Protein AF-A0A9D2GWJ6-F1 (afdb_monomer)

Foldseek 3Di:
DDLVCLVQQQDADLDFDPDDDDPVLVVQLQVLLLPFDAVVNPSFKDKDKDALVLQVVQCVPFHFQPSSNNFGIKIFIKGFQPDPPPPVSRRLVSSVRSNVSSSSSCVVVQKHKHWTPRTGDQVVVCVSVVNDPRIGGNTMIGIHHDDDDRDRDDDPDDPVLPDDPPDDPNCPRCPPPCPPVNVVVVVVVVVCQSPDPPVPVCCVVCVVVSVVVND

Nearest PDB structures (foldseek):
  3e10-assembly1_A  TM=8.375E-01  e=9.934E-14  Clostridium acetobutylicum
  3kwk-assembly1_A-2  TM=8.664E-01  e=1.045E-12  Bacteroides thetaiotaomicron VPI-5482
  3ge5-assembly1_B  TM=8.602E-01  e=1.487E-12  Porphyromonas gingivalis W83
  3h4o-assembly1_A  TM=8.524E-01  e=1.673E-12  Clostridioides difficile 630
  3qdl-assembly1_A  TM=8.238E-01  e=5.663E-10  Helicobacter pylori

Structure (mmCIF, N/CA/C/O backbone):
data_AF-A0A9D2GWJ6-F1
#
_entry.id   AF-A0A9D2GWJ6-F1
#
loop_
_atom_site.group_PDB
_atom_site.id
_atom_site.type_symbol
_atom_site.label_atom_id
_atom_site.label_alt_id
_atom_site.label_comp_id
_atom_site.label_asym_id
_atom_site.label_entity_id
_atom_site.label_seq_id
_atom_site.pdbx_PDB_ins_code
_atom_site.Cartn_x
_atom_site.Cartn_y
_atom_site.Cartn_z
_atom_site.occupancy
_atom_site.B_iso_or_equiv
_atom_site.auth_seq_id
_atom_site.auth_comp_id
_atom_site.auth_asym_id
_atom_site.auth_atom_id
_atom_site.pdbx_PDB_model_num
ATOM 1 N N . MET A 1 1 ? -19.674 -4.255 -7.872 1.00 80.19 1 MET A N 1
ATOM 2 C CA . MET A 1 1 ? -19.510 -2.797 -8.068 1.00 80.19 1 MET A CA 1
ATOM 3 C C . MET A 1 1 ? -18.919 -2.577 -9.444 1.00 80.19 1 MET A C 1
ATOM 5 O O . MET A 1 1 ? -18.126 -3.407 -9.866 1.00 80.19 1 MET A O 1
ATOM 9 N N . ASP A 1 2 ? -19.312 -1.511 -10.129 1.00 93.50 2 ASP A N 1
ATOM 10 C CA . ASP A 1 2 ? -18.725 -1.146 -11.417 1.00 93.50 2 ASP A CA 1
ATOM 11 C C . ASP A 1 2 ? -17.236 -0.753 -11.271 1.00 93.50 2 ASP A C 1
ATOM 13 O O . ASP A 1 2 ? -16.860 -0.075 -10.309 1.00 93.50 2 ASP A O 1
ATOM 17 N N . LEU A 1 3 ? -16.380 -1.212 -12.192 1.00 93.62 3 LEU A N 1
ATOM 18 C CA . LEU A 1 3 ? -14.928 -0.995 -12.120 1.00 93.62 3 LEU A CA 1
ATOM 19 C C . LEU A 1 3 ? -14.567 0.481 -12.314 1.00 93.62 3 LEU A C 1
ATOM 21 O O . LEU A 1 3 ? -13.714 1.012 -11.600 1.00 93.62 3 LEU A O 1
ATOM 25 N N . GLU A 1 4 ? -15.217 1.157 -13.257 1.00 94.19 4 GLU A N 1
ATOM 26 C CA . GLU A 1 4 ? -14.960 2.568 -13.526 1.00 94.19 4 GLU A CA 1
ATOM 27 C C . GLU A 1 4 ? -15.331 3.417 -12.305 1.00 94.19 4 GLU A C 1
ATOM 29 O O . GLU A 1 4 ? -14.566 4.293 -11.884 1.00 94.19 4 GLU A O 1
ATOM 34 N N . LEU A 1 5 ? -16.457 3.091 -11.669 1.00 91.81 5 LEU A N 1
ATOM 35 C CA . LEU A 1 5 ? -16.875 3.684 -10.406 1.00 91.81 5 LEU A CA 1
ATOM 36 C C . LEU A 1 5 ? -15.840 3.447 -9.296 1.00 91.81 5 LEU A C 1
ATOM 38 O O . LEU A 1 5 ? -15.522 4.379 -8.554 1.00 91.81 5 LEU A O 1
ATOM 42 N N . ALA A 1 6 ? -15.275 2.236 -9.206 1.00 92.94 6 ALA A N 1
ATOM 43 C CA . ALA A 1 6 ? -14.222 1.901 -8.246 1.00 92.94 6 ALA A CA 1
ATOM 44 C C . ALA A 1 6 ? -13.015 2.831 -8.385 1.00 92.94 6 ALA A C 1
ATOM 46 O O . ALA A 1 6 ? -12.603 3.493 -7.429 1.00 92.94 6 ALA A O 1
ATOM 47 N N . ILE A 1 7 ? -12.498 2.919 -9.609 1.00 95.12 7 ILE A N 1
ATOM 48 C CA . ILE A 1 7 ? -11.325 3.720 -9.958 1.00 95.12 7 ILE A CA 1
ATOM 49 C C . ILE A 1 7 ? -11.595 5.206 -9.696 1.00 95.12 7 ILE A C 1
ATOM 51 O O . ILE A 1 7 ? -10.758 5.911 -9.124 1.00 95.12 7 ILE A O 1
ATOM 55 N N . LYS A 1 8 ? -12.780 5.700 -10.071 1.00 91.50 8 LYS A N 1
ATOM 56 C CA . LYS A 1 8 ? -13.129 7.118 -9.939 1.00 91.50 8 LYS A CA 1
ATOM 57 C C . LYS A 1 8 ? -13.413 7.546 -8.506 1.00 91.50 8 LYS A C 1
ATOM 59 O O . LYS A 1 8 ? -13.082 8.688 -8.169 1.00 91.50 8 LYS A O 1
ATOM 64 N N . ASN A 1 9 ? -13.967 6.681 -7.655 1.00 91.88 9 ASN A N 1
ATOM 65 C CA . ASN A 1 9 ? -14.475 7.078 -6.335 1.00 91.88 9 ASN A CA 1
ATOM 66 C C . ASN A 1 9 ? -13.640 6.623 -5.144 1.00 91.88 9 ASN A C 1
ATOM 68 O O . ASN A 1 9 ? -13.762 7.220 -4.073 1.00 91.88 9 ASN A O 1
ATOM 72 N N . ARG A 1 10 ? -12.732 5.660 -5.309 1.00 93.12 10 ARG A N 1
ATOM 73 C CA . ARG A 1 10 ? -11.801 5.283 -4.244 1.00 93.12 10 ARG A CA 1
ATOM 74 C C . ARG A 1 10 ? -11.017 6.500 -3.738 1.00 93.12 10 ARG A C 1
ATOM 76 O O . ARG A 1 10 ? -10.409 7.244 -4.513 1.00 93.12 10 ARG A O 1
ATOM 83 N N . ARG A 1 11 ? -10.987 6.721 -2.423 1.00 93.31 11 ARG A N 1
ATOM 84 C CA . ARG A 1 11 ? -10.208 7.798 -1.785 1.00 93.31 11 ARG A CA 1
ATOM 85 C C . ARG A 1 11 ? -9.421 7.267 -0.599 1.00 93.31 11 ARG A C 1
ATOM 87 O O . ARG A 1 11 ? -9.770 6.249 -0.021 1.00 93.31 11 ARG A O 1
ATOM 94 N N . ALA A 1 12 ? -8.364 7.994 -0.242 1.00 94.12 12 ALA A N 1
ATOM 95 C CA . ALA A 1 12 ? -7.609 7.716 0.969 1.00 94.12 12 ALA A CA 1
ATOM 96 C C . ALA A 1 12 ? -8.477 7.987 2.207 1.00 94.12 12 ALA A C 1
ATOM 98 O O . ALA A 1 12 ? -8.851 9.137 2.459 1.00 94.12 12 ALA A O 1
ATOM 99 N N . ILE A 1 13 ? -8.757 6.942 2.977 1.00 94.88 13 ILE A N 1
ATOM 100 C CA . ILE A 1 13 ? -9.429 7.013 4.274 1.00 94.88 13 ILE A CA 1
ATOM 101 C C . ILE A 1 13 ? -8.360 6.989 5.369 1.00 94.88 13 ILE A C 1
ATOM 103 O O . ILE A 1 13 ? -7.411 6.220 5.308 1.00 94.88 13 ILE A O 1
ATOM 107 N N . ARG A 1 14 ? -8.454 7.891 6.350 1.00 93.25 14 ARG A N 1
ATOM 108 C CA . ARG A 1 14 ? -7.457 8.024 7.439 1.00 93.25 14 ARG A CA 1
ATOM 109 C C . ARG A 1 14 ? -8.080 8.017 8.831 1.00 93.25 14 ARG A C 1
ATOM 111 O O . ARG A 1 14 ? -7.395 8.260 9.820 1.00 93.25 14 ARG A O 1
ATOM 118 N N . LYS A 1 15 ? -9.391 7.801 8.884 1.00 91.88 15 LYS A N 1
ATOM 119 C CA . LYS A 1 15 ? -10.194 7.679 10.093 1.00 91.88 15 LYS A CA 1
ATOM 120 C C . LYS A 1 15 ? -11.103 6.483 9.890 1.00 91.88 15 LYS A C 1
ATOM 122 O O . LYS A 1 15 ? -11.829 6.439 8.900 1.00 91.88 15 LYS A O 1
ATOM 127 N N . TYR A 1 16 ? -11.023 5.551 10.819 1.00 93.69 16 TYR A N 1
ATOM 128 C CA . TYR A 1 16 ? -11.774 4.309 10.810 1.00 93.69 16 TYR A CA 1
ATOM 129 C C . TYR A 1 16 ? -12.573 4.227 12.106 1.00 93.69 16 TYR A C 1
ATOM 131 O O . TYR A 1 16 ? -12.223 4.885 13.089 1.00 93.69 16 TYR A O 1
ATOM 139 N N . ASN A 1 17 ? -13.650 3.458 12.096 1.00 91.88 17 ASN A N 1
ATOM 140 C CA . ASN A 1 17 ? -14.321 3.030 13.320 1.00 91.88 17 ASN A CA 1
ATOM 141 C C . ASN A 1 17 ? -13.551 1.848 13.948 1.00 91.88 17 ASN A C 1
ATOM 143 O O . ASN A 1 17 ? -12.617 1.304 13.355 1.00 91.88 17 ASN A O 1
ATOM 147 N N . ASP A 1 18 ? -13.912 1.474 15.177 1.00 91.88 18 ASP A N 1
ATOM 148 C CA . ASP A 1 18 ? -13.182 0.452 15.945 1.00 91.88 18 ASP A CA 1
ATOM 149 C C . ASP A 1 18 ? -13.437 -0.987 15.468 1.00 91.88 18 ASP A C 1
ATOM 151 O O . ASP A 1 18 ? -12.792 -1.925 15.936 1.00 91.88 18 ASP A O 1
ATOM 155 N N . VAL A 1 19 ? -14.343 -1.167 14.504 1.00 93.62 19 VAL A N 1
ATOM 156 C CA . VAL A 1 19 ? -14.645 -2.468 13.903 1.00 93.62 19 VAL A CA 1
ATOM 157 C C . VAL A 1 19 ? -13.473 -2.925 13.038 1.00 93.62 19 VAL A C 1
ATOM 159 O O . VAL A 1 19 ? -13.112 -2.281 12.048 1.00 93.62 19 VAL A O 1
ATOM 162 N N . LEU A 1 20 ? -12.902 -4.069 13.409 1.00 96.25 20 LEU A N 1
ATOM 163 C CA . LEU A 1 20 ? -11.814 -4.696 12.673 1.00 96.25 20 LEU A CA 1
ATOM 164 C C . LEU A 1 20 ? -12.306 -5.289 11.348 1.00 96.25 20 LEU A C 1
ATOM 166 O O . LEU A 1 20 ? -13.420 -5.801 11.237 1.00 96.25 20 LEU A O 1
ATOM 170 N N . VAL A 1 21 ? -11.438 -5.236 10.346 1.00 97.69 21 VAL A N 1
ATOM 171 C CA . VAL A 1 21 ? -11.578 -5.986 9.100 1.00 97.69 21 VAL A CA 1
ATOM 172 C C . VAL A 1 21 ? -11.271 -7.450 9.400 1.00 97.69 21 VAL A C 1
ATOM 174 O O . VAL A 1 21 ? -10.260 -7.756 10.041 1.00 97.69 21 VAL A O 1
ATOM 177 N N . SER A 1 22 ? -12.145 -8.352 8.961 1.00 98.12 22 SER A N 1
ATOM 178 C CA . SER A 1 22 ? -11.960 -9.785 9.191 1.00 98.12 22 SER A CA 1
ATOM 179 C C . SER A 1 22 ? -10.781 -10.337 8.387 1.00 98.12 22 SER A C 1
ATOM 181 O O . SER A 1 22 ? -10.415 -9.807 7.337 1.00 98.12 22 SER A O 1
ATOM 183 N N . GLU A 1 23 ? -10.206 -11.448 8.845 1.00 98.12 23 GLU A N 1
ATOM 184 C CA . GLU A 1 23 ? -9.111 -12.123 8.141 1.00 98.12 23 GLU A CA 1
ATOM 185 C C . GLU A 1 23 ? -9.501 -12.528 6.711 1.00 98.12 23 GLU A C 1
ATOM 187 O O . GLU A 1 23 ? -8.736 -12.329 5.773 1.00 98.12 23 GLU A O 1
ATOM 192 N N . GLN A 1 24 ? -10.730 -13.012 6.515 1.00 98.56 24 GLN A N 1
ATOM 193 C CA . GLN A 1 24 ? -11.244 -13.370 5.191 1.00 98.56 24 GLN A CA 1
ATOM 194 C C . GLN A 1 24 ? -11.275 -12.167 4.242 1.00 98.56 24 GLN A C 1
ATOM 196 O O . GLN A 1 24 ? -10.959 -12.293 3.060 1.00 98.56 24 GLN A O 1
ATOM 201 N N . GLU A 1 25 ? -11.652 -10.991 4.745 1.00 98.62 25 GLU A N 1
ATOM 202 C CA . GLU A 1 25 ? -11.645 -9.763 3.953 1.00 98.62 25 GLU A CA 1
ATOM 203 C C . GLU A 1 25 ? -10.219 -9.292 3.642 1.00 98.62 25 GLU A C 1
ATOM 205 O O . GLU A 1 25 ? -9.949 -8.877 2.517 1.00 98.62 25 GLU A O 1
ATOM 210 N N . ILE A 1 26 ? -9.295 -9.404 4.602 1.00 98.75 26 ILE A N 1
ATOM 211 C CA . ILE A 1 26 ? -7.866 -9.116 4.404 1.00 98.75 26 ILE A CA 1
ATOM 212 C C . ILE A 1 26 ? -7.276 -10.028 3.327 1.00 98.75 26 ILE A C 1
ATOM 214 O O . ILE A 1 26 ? -6.618 -9.536 2.410 1.00 98.75 26 ILE A O 1
ATOM 218 N N . ASN A 1 27 ? -7.557 -11.329 3.390 1.00 98.75 27 ASN A N 1
ATOM 219 C CA . ASN A 1 27 ? -7.069 -12.305 2.420 1.00 98.75 27 ASN A CA 1
ATOM 220 C C . ASN A 1 27 ? -7.600 -12.006 1.015 1.00 98.75 27 ASN A C 1
ATOM 222 O O . ASN A 1 27 ? -6.816 -11.987 0.073 1.00 98.75 27 ASN A O 1
ATOM 226 N N . LYS A 1 28 ? -8.886 -11.650 0.876 1.00 98.75 28 LYS A N 1
ATOM 227 C CA . LYS A 1 28 ? -9.459 -11.204 -0.410 1.00 98.75 28 LYS A CA 1
ATOM 228 C C . LYS A 1 28 ? -8.774 -9.954 -0.964 1.00 98.75 28 LYS A C 1
ATOM 230 O O . LYS A 1 28 ? -8.550 -9.852 -2.168 1.00 98.75 28 LYS A O 1
ATOM 235 N N . ILE A 1 29 ? -8.443 -8.992 -0.102 1.00 98.81 29 ILE A N 1
ATOM 236 C CA . ILE A 1 29 ? -7.717 -7.778 -0.500 1.00 98.81 29 ILE A CA 1
ATOM 237 C C . ILE A 1 29 ? -6.314 -8.134 -1.002 1.00 98.81 29 ILE A C 1
ATOM 239 O O . ILE A 1 29 ? -5.906 -7.640 -2.051 1.00 98.81 29 ILE A O 1
ATOM 243 N N . ILE A 1 30 ? -5.590 -8.985 -0.269 1.00 98.88 30 ILE A N 1
ATOM 244 C CA . ILE A 1 30 ? -4.241 -9.435 -0.633 1.00 98.88 30 ILE A CA 1
ATOM 245 C C . ILE A 1 30 ? -4.266 -10.212 -1.953 1.00 98.88 30 ILE A C 1
ATOM 247 O O . ILE A 1 30 ? -3.493 -9.891 -2.851 1.00 98.88 30 ILE A O 1
ATOM 251 N N . GLU A 1 31 ? -5.183 -11.168 -2.100 1.00 98.81 31 GLU A N 1
ATOM 252 C CA . GLU A 1 31 ? -5.359 -11.975 -3.312 1.00 98.81 31 GLU A CA 1
ATOM 253 C C . GLU A 1 31 ? -5.625 -11.097 -4.542 1.00 98.81 31 GLU A C 1
ATOM 255 O O . GLU A 1 31 ? -5.000 -11.271 -5.585 1.00 98.81 31 GLU A O 1
ATOM 260 N N . ALA A 1 32 ? -6.482 -10.078 -4.428 1.00 98.69 32 ALA A N 1
ATOM 261 C CA . ALA A 1 32 ? -6.675 -9.120 -5.516 1.00 98.69 32 ALA A CA 1
ATOM 262 C C . ALA A 1 32 ? -5.372 -8.390 -5.889 1.00 98.69 32 ALA A C 1
ATOM 264 O O . ALA A 1 32 ? -5.108 -8.143 -7.068 1.00 98.69 32 ALA A O 1
ATOM 265 N N . GLY A 1 33 ? -4.539 -8.075 -4.893 1.00 98.69 33 GLY A N 1
ATOM 266 C CA . GLY A 1 33 ? -3.202 -7.525 -5.095 1.00 98.69 33 GLY A CA 1
ATOM 267 C C . GLY A 1 33 ? -2.306 -8.422 -5.949 1.00 98.69 33 GLY A C 1
ATOM 268 O O . GLY A 1 33 ? -1.649 -7.924 -6.862 1.00 98.69 33 GLY A O 1
ATOM 269 N N . THR A 1 34 ? -2.329 -9.738 -5.720 1.00 98.50 34 THR A N 1
ATOM 270 C CA . THR A 1 34 ? -1.480 -10.700 -6.448 1.00 98.50 34 THR A CA 1
ATOM 271 C C . THR A 1 34 ? -1.864 -10.881 -7.917 1.00 98.50 34 THR A C 1
ATOM 273 O O . THR A 1 34 ? -1.072 -11.395 -8.696 1.00 98.50 34 THR A O 1
ATOM 276 N N . TRP A 1 35 ? -3.045 -10.413 -8.329 1.00 98.44 35 TRP A N 1
ATOM 277 C CA . TRP A 1 35 ? -3.446 -10.362 -9.742 1.00 98.44 35 TRP A CA 1
ATOM 278 C C . TRP A 1 35 ? -2.838 -9.181 -10.518 1.00 98.44 35 TRP A C 1
ATOM 280 O O . TRP A 1 35 ? -3.135 -8.996 -11.699 1.00 98.44 35 TRP A O 1
ATOM 290 N N . ALA A 1 36 ? -2.014 -8.345 -9.880 1.00 98.19 36 ALA A N 1
ATOM 291 C CA . ALA A 1 36 ? -1.291 -7.282 -10.570 1.00 98.19 36 ALA A CA 1
ATOM 292 C C . ALA A 1 36 ? -0.186 -7.841 -11.489 1.00 98.19 36 ALA A C 1
ATOM 294 O O . ALA A 1 36 ? 0.420 -8.868 -11.178 1.00 98.19 36 ALA A O 1
ATOM 295 N N . PRO A 1 37 ? 0.139 -7.150 -12.600 1.00 96.88 37 PRO A N 1
ATOM 296 C CA . PRO A 1 37 ? 1.284 -7.522 -13.418 1.00 96.88 37 PRO A CA 1
ATOM 297 C C . PRO A 1 37 ? 2.582 -7.415 -12.610 1.00 96.88 37 PRO A C 1
ATOM 299 O O . PRO A 1 37 ? 2.772 -6.496 -11.810 1.00 96.88 37 PRO A O 1
ATOM 302 N N . SER A 1 38 ? 3.494 -8.345 -12.870 1.00 94.50 38 SER A N 1
ATOM 303 C CA . SER A 1 38 ? 4.810 -8.411 -12.245 1.00 94.50 38 SER A CA 1
ATOM 304 C C . SER A 1 38 ? 5.885 -8.470 -13.322 1.00 94.50 38 SER A C 1
ATOM 306 O O . SER A 1 38 ? 5.758 -9.222 -14.293 1.00 94.50 38 SER A O 1
ATOM 308 N N . ALA A 1 39 ? 6.942 -7.676 -13.161 1.00 92.19 39 ALA A N 1
ATOM 309 C CA . ALA A 1 39 ? 8.079 -7.703 -14.073 1.00 92.19 39 ALA A CA 1
ATOM 310 C C . ALA A 1 39 ? 8.674 -9.113 -14.159 1.00 92.19 39 ALA A C 1
ATOM 312 O O . ALA A 1 39 ? 8.853 -9.781 -13.140 1.00 92.19 39 ALA A O 1
ATOM 313 N N . CYS A 1 40 ? 8.904 -9.579 -15.389 1.00 90.62 40 CYS A N 1
ATOM 314 C CA . CYS A 1 40 ? 9.361 -10.941 -15.689 1.00 90.62 40 CYS A CA 1
ATOM 315 C C . CYS A 1 40 ? 8.522 -12.051 -15.019 1.00 90.62 40 CYS A C 1
ATOM 317 O O . CYS A 1 40 ? 9.001 -13.169 -14.857 1.00 90.62 40 CYS A O 1
ATOM 319 N N . ASN A 1 41 ? 7.276 -11.750 -14.627 1.00 93.62 41 ASN A N 1
ATOM 320 C CA . ASN A 1 41 ? 6.399 -12.630 -13.857 1.00 93.62 41 ASN A CA 1
ATOM 321 C C . ASN A 1 41 ? 7.014 -13.158 -12.538 1.00 93.62 41 ASN A C 1
ATOM 323 O O . ASN A 1 41 ? 6.686 -14.262 -12.103 1.00 93.62 41 ASN A O 1
ATOM 327 N N . ILE A 1 42 ? 7.896 -12.376 -11.900 1.00 93.50 42 ILE A N 1
ATOM 328 C CA . ILE A 1 42 ? 8.620 -12.766 -10.674 1.00 93.50 42 ILE A CA 1
ATOM 329 C C . ILE A 1 42 ? 7.670 -13.016 -9.497 1.00 93.50 42 ILE A C 1
ATOM 331 O O . ILE A 1 42 ? 7.913 -13.909 -8.693 1.00 93.50 42 ILE A O 1
ATOM 335 N N . GLN A 1 43 ? 6.596 -12.226 -9.386 1.00 95.69 43 GLN A N 1
ATOM 336 C CA . GLN A 1 43 ? 5.577 -12.346 -8.332 1.00 95.69 43 GLN A CA 1
ATOM 337 C C . GLN A 1 43 ? 6.169 -12.295 -6.909 1.00 95.69 43 GLN A C 1
ATOM 339 O O . GLN A 1 43 ? 5.688 -12.940 -5.982 1.00 95.69 43 GLN A O 1
ATOM 344 N N . GLY A 1 44 ? 7.227 -11.498 -6.728 1.00 96.00 44 GLY A N 1
ATOM 345 C CA . GLY A 1 44 ? 8.032 -11.431 -5.503 1.00 96.00 44 GLY A CA 1
ATOM 346 C C . GLY A 1 44 ? 7.391 -10.650 -4.356 1.00 96.00 44 GLY A C 1
ATOM 347 O O . GLY A 1 44 ? 8.105 -10.051 -3.559 1.00 96.00 44 GLY A O 1
ATOM 348 N N . TRP A 1 45 ? 6.064 -10.570 -4.283 1.00 97.62 45 TRP A N 1
ATOM 349 C CA . TRP A 1 45 ? 5.362 -9.879 -3.203 1.00 97.62 45 TRP A CA 1
ATOM 350 C C . TRP A 1 45 ? 5.316 -10.723 -1.930 1.00 97.62 45 TRP A C 1
ATOM 352 O O . TRP A 1 45 ? 5.147 -11.939 -1.951 1.00 97.62 45 TRP A O 1
ATOM 362 N N . HIS A 1 46 ? 5.382 -10.045 -0.793 1.00 98.44 46 HIS A N 1
ATOM 363 C CA . HIS A 1 46 ? 5.048 -10.617 0.499 1.00 98.44 46 HIS A CA 1
ATOM 364 C C . HIS A 1 46 ? 4.307 -9.573 1.339 1.00 98.44 46 HIS A C 1
ATOM 366 O O . HIS A 1 46 ? 4.454 -8.361 1.146 1.00 98.44 46 HIS A O 1
ATOM 372 N N . PHE A 1 47 ? 3.475 -10.044 2.262 1.00 98.75 47 PHE A N 1
ATOM 373 C CA . PHE A 1 47 ? 2.534 -9.204 2.992 1.00 98.75 47 PHE A CA 1
ATOM 374 C C . PHE A 1 47 ? 2.678 -9.457 4.483 1.00 98.75 47 PHE A C 1
ATOM 376 O O . PHE A 1 47 ? 2.601 -10.595 4.933 1.00 98.75 47 PHE A O 1
ATOM 383 N N . ILE A 1 48 ? 2.860 -8.388 5.253 1.00 98.50 48 ILE A N 1
ATOM 384 C CA . ILE A 1 48 ? 2.882 -8.461 6.714 1.00 98.50 48 ILE A CA 1
ATOM 385 C C . ILE A 1 48 ? 1.635 -7.750 7.220 1.00 98.50 48 ILE A C 1
ATOM 387 O O . ILE A 1 48 ? 1.519 -6.529 7.097 1.00 98.50 48 ILE A O 1
ATOM 391 N N . VAL A 1 49 ? 0.689 -8.516 7.759 1.00 98.38 49 VAL A N 1
ATOM 392 C CA . VAL A 1 49 ? -0.503 -7.971 8.415 1.00 98.38 49 VAL A CA 1
ATOM 393 C C . VAL A 1 49 ? -0.099 -7.501 9.809 1.00 98.38 49 VAL A C 1
ATOM 395 O O . VAL A 1 49 ? 0.456 -8.265 10.592 1.00 98.38 49 VAL A O 1
ATOM 398 N N . LEU A 1 50 ? -0.343 -6.227 10.092 1.00 97.25 50 LEU A N 1
ATOM 399 C CA . LEU A 1 50 ? 0.078 -5.538 11.307 1.00 97.25 50 LEU A CA 1
ATOM 400 C C . LEU A 1 50 ? -1.147 -5.114 12.108 1.00 97.25 50 LEU A C 1
ATOM 402 O O . LEU A 1 50 ? -2.112 -4.578 11.549 1.00 97.25 50 LEU A O 1
ATOM 406 N N . ASN A 1 51 ? -1.082 -5.307 13.421 1.00 95.69 51 ASN A N 1
ATOM 407 C CA . ASN A 1 51 ? -2.098 -4.837 14.355 1.00 95.69 51 ASN A CA 1
ATOM 408 C C . ASN A 1 51 ? -1.733 -3.454 14.933 1.00 95.69 51 ASN A C 1
ATOM 410 O O . ASN A 1 51 ? -0.717 -2.840 14.591 1.00 95.69 51 ASN A O 1
ATOM 414 N N . LYS A 1 52 ? -2.576 -2.950 15.836 1.00 93.94 52 LYS A N 1
ATOM 415 C CA . LYS A 1 52 ? -2.390 -1.653 16.495 1.00 93.94 52 LYS A CA 1
ATOM 416 C C . LYS A 1 52 ? -1.054 -1.532 17.231 1.00 93.94 52 LYS A C 1
ATOM 418 O O . LYS A 1 52 ? -0.399 -0.495 17.126 1.00 93.94 52 LYS A O 1
ATOM 423 N N . ASP A 1 53 ? -0.645 -2.562 17.961 1.00 92.44 53 ASP A N 1
ATOM 424 C CA . ASP A 1 53 ? 0.579 -2.530 18.764 1.00 92.44 53 ASP A CA 1
ATOM 425 C C . ASP A 1 53 ? 1.824 -2.497 17.874 1.00 92.44 53 ASP A C 1
ATOM 427 O O . ASP A 1 53 ? 2.752 -1.717 18.125 1.00 92.44 53 ASP A O 1
ATOM 431 N N . ASP A 1 54 ? 1.812 -3.248 16.772 1.00 92.56 54 ASP A N 1
ATOM 432 C CA . ASP A 1 54 ? 2.864 -3.201 15.756 1.00 92.56 54 ASP A CA 1
ATOM 433 C C . ASP A 1 54 ? 2.997 -1.794 15.156 1.00 92.56 54 ASP A C 1
ATOM 435 O O . ASP A 1 54 ? 4.095 -1.236 15.057 1.00 92.56 54 ASP A O 1
ATOM 439 N N . LEU A 1 55 ? 1.865 -1.176 14.805 1.00 89.94 55 LEU A N 1
ATOM 440 C CA . LEU A 1 55 ? 1.813 0.173 14.237 1.00 89.94 55 LEU A CA 1
ATOM 441 C C . LEU A 1 55 ? 2.313 1.232 15.222 1.00 89.94 55 LEU A C 1
ATOM 443 O O . LEU A 1 55 ? 3.109 2.103 14.858 1.00 89.94 55 LEU A O 1
ATOM 447 N N . VAL A 1 56 ? 1.906 1.145 16.488 1.00 86.31 56 VAL A N 1
ATOM 448 C CA . VAL A 1 56 ? 2.402 2.025 17.553 1.00 86.31 56 VAL A CA 1
ATOM 449 C C . VAL A 1 56 ? 3.916 1.877 17.711 1.00 86.31 56 VAL A C 1
ATOM 451 O O . VAL A 1 56 ? 4.618 2.884 17.857 1.00 86.31 56 VAL A O 1
ATOM 454 N N . ASN A 1 57 ? 4.442 0.654 17.632 1.00 84.94 57 ASN A N 1
ATOM 455 C CA . ASN A 1 57 ? 5.878 0.398 17.687 1.00 84.94 57 ASN A CA 1
ATOM 456 C C . ASN A 1 57 ? 6.628 1.021 16.499 1.00 84.94 57 ASN A C 1
ATOM 458 O O . ASN A 1 57 ? 7.660 1.666 16.716 1.00 84.94 57 ASN A O 1
ATOM 462 N N . ILE A 1 58 ? 6.097 0.902 15.275 1.00 82.75 58 ILE A N 1
ATOM 463 C CA . ILE A 1 58 ? 6.629 1.546 14.057 1.00 82.75 58 ILE A CA 1
ATOM 464 C C . ILE A 1 58 ? 6.754 3.062 14.250 1.00 82.75 58 ILE A C 1
ATOM 466 O O . ILE A 1 58 ? 7.820 3.639 14.017 1.00 82.75 58 ILE A O 1
ATOM 470 N N . ILE A 1 59 ? 5.696 3.706 14.745 1.00 79.56 59 ILE A N 1
ATOM 471 C CA . ILE A 1 59 ? 5.670 5.159 14.961 1.00 79.56 59 ILE A CA 1
ATOM 472 C C . ILE A 1 59 ? 6.686 5.575 16.027 1.00 79.56 59 ILE A C 1
ATOM 474 O O . ILE A 1 59 ? 7.439 6.529 15.816 1.00 79.56 59 ILE A O 1
ATOM 478 N N . LYS A 1 60 ? 6.715 4.868 17.166 1.00 76.62 60 LYS A N 1
ATOM 479 C CA . LYS A 1 60 ? 7.590 5.187 18.304 1.00 76.62 60 LYS A CA 1
ATOM 480 C C . LYS A 1 60 ? 9.073 5.091 17.947 1.00 76.62 60 LYS A C 1
ATOM 482 O O . LYS A 1 60 ? 9.845 5.935 18.391 1.00 76.62 60 LYS A O 1
ATOM 487 N N . LYS A 1 61 ? 9.476 4.075 17.175 1.00 70.69 61 LYS A N 1
ATOM 488 C CA . LYS A 1 61 ? 10.898 3.770 16.936 1.00 70.69 61 LYS A CA 1
ATOM 489 C C . LYS A 1 61 ? 11.508 4.462 15.716 1.00 70.69 61 LYS A C 1
ATOM 491 O O . LYS A 1 61 ? 12.716 4.657 15.716 1.00 70.69 61 LYS A O 1
ATOM 496 N N . GLY A 1 62 ? 10.720 4.844 14.706 1.00 63.59 62 GLY A N 1
ATOM 497 C CA . GLY A 1 62 ? 11.281 5.320 13.430 1.00 63.59 62 GLY A CA 1
ATOM 498 C C . GLY A 1 62 ? 10.604 6.541 12.800 1.00 63.59 62 GLY A C 1
ATOM 499 O O . GLY A 1 62 ? 11.052 7.038 11.766 1.00 63.59 62 GLY A O 1
ATOM 500 N N . GLY A 1 63 ? 9.561 7.085 13.434 1.00 68.38 63 GLY A N 1
ATOM 501 C CA . GLY A 1 63 ? 8.741 8.149 12.855 1.00 68.38 63 GLY A CA 1
ATOM 502 C C . GLY A 1 63 ? 7.811 7.638 11.751 1.00 68.38 63 GLY A C 1
ATOM 503 O O . GLY A 1 63 ? 8.054 6.623 11.115 1.00 68.38 63 GLY A O 1
ATOM 504 N N . GLY A 1 64 ? 6.705 8.334 11.529 1.00 70.69 64 GLY A N 1
ATOM 505 C CA . GLY A 1 64 ? 5.702 7.954 10.539 1.00 70.69 64 GLY A CA 1
ATOM 506 C C . GLY A 1 64 ? 4.548 8.944 10.545 1.00 70.69 64 GLY A C 1
ATOM 507 O O . GLY A 1 64 ? 4.511 9.837 11.394 1.00 70.69 64 GLY A O 1
ATOM 508 N N . ALA A 1 65 ? 3.620 8.808 9.599 1.00 78.56 65 ALA A N 1
ATOM 509 C CA . ALA A 1 65 ? 2.453 9.682 9.546 1.00 78.56 65 ALA A CA 1
ATOM 510 C C . ALA A 1 65 ? 1.686 9.650 10.880 1.00 78.56 65 ALA A C 1
ATOM 512 O O . ALA A 1 65 ? 1.381 8.583 11.415 1.00 78.56 65 ALA A O 1
ATOM 513 N N . THR A 1 66 ? 1.371 10.826 11.424 1.00 79.00 66 THR A N 1
ATOM 514 C CA . THR A 1 66 ? 0.854 10.962 12.796 1.00 79.00 66 THR A CA 1
ATOM 515 C C . THR A 1 66 ? -0.483 10.250 13.008 1.00 79.00 66 THR A C 1
ATOM 517 O O . THR A 1 66 ? -0.741 9.732 14.096 1.00 79.00 66 THR A O 1
ATOM 520 N N . PHE A 1 67 ? -1.303 10.162 11.957 1.00 86.44 67 PHE A N 1
ATOM 521 C CA . PHE A 1 67 ? -2.608 9.503 11.995 1.00 86.44 67 PHE A CA 1
ATOM 522 C C . PHE A 1 67 ? -2.524 7.982 12.193 1.00 86.44 67 PHE A C 1
ATOM 524 O O . PHE A 1 67 ? -3.506 7.394 12.640 1.00 86.44 67 PHE A O 1
ATOM 531 N N . LEU A 1 68 ? -1.361 7.356 11.941 1.00 87.75 68 LEU A N 1
ATOM 532 C CA . LEU A 1 68 ? -1.156 5.917 12.150 1.00 87.75 68 LEU A CA 1
ATOM 533 C C . LEU A 1 68 ? -1.423 5.480 13.603 1.00 87.75 68 LEU A C 1
ATOM 535 O O . LEU A 1 68 ? -1.746 4.323 13.841 1.00 87.75 68 LEU A O 1
ATOM 539 N N . LYS A 1 69 ? -1.347 6.405 14.573 1.00 86.12 69 LYS A N 1
ATOM 540 C CA . LYS A 1 69 ? -1.617 6.141 16.000 1.00 86.12 69 LYS A CA 1
ATOM 541 C C . LYS A 1 69 ? -3.044 5.656 16.271 1.00 86.12 69 LYS A C 1
ATOM 543 O O . LYS A 1 69 ? -3.277 4.992 17.275 1.00 86.12 69 LYS A O 1
ATOM 548 N N . ASN A 1 70 ? -3.978 6.011 15.393 1.00 88.69 70 ASN A N 1
ATOM 549 C CA . ASN A 1 70 ? -5.400 5.706 15.539 1.00 88.69 70 ASN A CA 1
ATOM 550 C C . ASN A 1 70 ? -5.843 4.576 14.598 1.00 88.69 70 ASN A C 1
ATOM 552 O O . ASN A 1 70 ? -7.032 4.423 14.341 1.00 88.69 70 ASN A O 1
ATOM 556 N N . ILE A 1 71 ? -4.893 3.831 14.031 1.00 94.00 71 ILE A N 1
ATOM 557 C CA . ILE A 1 71 ? -5.155 2.751 13.082 1.00 94.00 71 ILE A CA 1
ATOM 558 C C . ILE A 1 71 ? -5.057 1.419 13.811 1.00 94.00 71 ILE A C 1
ATOM 560 O O . ILE A 1 71 ? -4.092 1.181 14.534 1.00 94.00 71 ILE A O 1
ATOM 564 N N . ASN A 1 72 ? -6.051 0.555 13.609 1.00 95.19 72 ASN A N 1
ATOM 565 C CA . ASN A 1 72 ? -6.115 -0.738 14.284 1.00 95.19 72 ASN A CA 1
ATOM 566 C C . ASN A 1 72 ? -5.493 -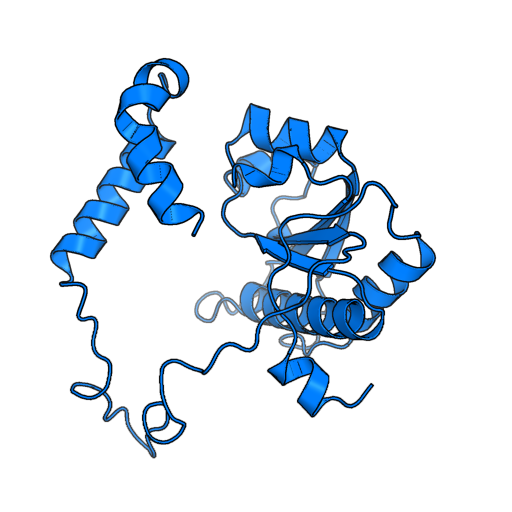1.873 13.451 1.00 95.19 72 ASN A C 1
ATOM 568 O O . ASN A 1 72 ? -4.973 -2.824 14.030 1.00 95.19 72 ASN A O 1
ATOM 572 N N . GLN A 1 73 ? -5.516 -1.771 12.116 1.00 97.44 73 GLN A N 1
ATOM 573 C CA . GLN A 1 73 ? -4.967 -2.776 11.202 1.00 97.44 73 GLN A CA 1
ATOM 574 C C . GLN A 1 73 ? -4.313 -2.134 9.973 1.00 97.44 73 GLN A C 1
ATOM 576 O O . GLN A 1 73 ? -4.763 -1.109 9.448 1.00 97.44 73 GLN A O 1
ATOM 581 N N . ALA A 1 74 ? -3.247 -2.757 9.486 1.00 97.94 74 ALA A N 1
ATOM 582 C CA . ALA A 1 74 ? -2.613 -2.392 8.228 1.00 97.94 74 ALA A CA 1
ATOM 583 C C . ALA A 1 74 ? -1.919 -3.598 7.590 1.00 97.94 74 ALA A C 1
ATOM 585 O O . ALA A 1 74 ? -1.673 -4.606 8.241 1.00 97.94 74 ALA A O 1
ATOM 586 N N . ILE A 1 75 ? -1.560 -3.468 6.319 1.00 98.69 75 ILE A N 1
ATOM 587 C CA . ILE A 1 75 ? -0.796 -4.458 5.566 1.00 98.69 75 ILE A CA 1
ATOM 588 C C . ILE A 1 75 ? 0.460 -3.761 5.053 1.00 98.69 75 ILE A C 1
ATOM 590 O O . ILE A 1 75 ? 0.370 -2.797 4.291 1.00 98.69 75 ILE A O 1
ATOM 594 N N . LEU A 1 76 ? 1.638 -4.206 5.480 1.00 98.38 76 LEU A N 1
ATOM 595 C CA . LEU A 1 76 ? 2.892 -3.778 4.874 1.00 98.38 76 LEU A CA 1
ATOM 596 C C . LEU A 1 76 ? 3.161 -4.655 3.653 1.00 98.38 76 LEU A C 1
ATOM 598 O O . LEU A 1 76 ? 3.360 -5.861 3.789 1.00 98.38 76 LEU A O 1
ATOM 602 N N . VAL A 1 77 ? 3.190 -4.033 2.477 1.00 98.62 77 VAL A N 1
ATOM 603 C CA . VAL A 1 77 ? 3.575 -4.700 1.234 1.00 98.62 77 VAL A CA 1
ATOM 604 C C . VAL A 1 77 ? 5.084 -4.585 1.082 1.00 98.62 77 VAL A C 1
ATOM 606 O O . VAL A 1 77 ? 5.641 -3.479 1.061 1.00 98.62 77 VAL A O 1
ATOM 609 N N . ILE A 1 78 ? 5.744 -5.732 0.991 1.00 98.25 78 ILE A N 1
ATOM 610 C CA . ILE A 1 78 ? 7.170 -5.842 0.699 1.00 98.25 78 ILE A CA 1
ATOM 611 C C . ILE A 1 78 ? 7.343 -6.602 -0.614 1.00 98.25 78 ILE A C 1
ATOM 613 O O . ILE A 1 78 ? 6.487 -7.399 -0.990 1.00 98.25 78 ILE A O 1
ATOM 617 N N . TYR A 1 79 ? 8.432 -6.337 -1.325 1.00 97.38 79 TYR A N 1
ATOM 618 C CA . TYR A 1 79 ? 8.683 -6.979 -2.609 1.00 97.38 79 TYR A CA 1
ATOM 619 C C . TYR A 1 79 ? 10.158 -7.354 -2.752 1.00 97.38 79 TYR A C 1
ATOM 621 O O . TYR A 1 79 ? 11.029 -6.612 -2.286 1.00 97.38 79 TYR A O 1
ATOM 629 N N . ASP A 1 80 ? 10.429 -8.498 -3.371 1.00 95.31 80 ASP A N 1
ATOM 630 C CA . ASP A 1 80 ? 11.772 -8.971 -3.671 1.00 95.31 80 ASP A CA 1
ATOM 631 C C . ASP A 1 80 ? 12.486 -8.027 -4.650 1.00 95.31 80 ASP A C 1
ATOM 633 O O . ASP A 1 80 ? 12.087 -7.838 -5.798 1.00 95.31 80 ASP A O 1
ATOM 637 N N . ARG A 1 81 ? 13.559 -7.401 -4.175 1.00 90.25 81 ARG A N 1
ATOM 638 C CA . ARG A 1 81 ? 14.362 -6.458 -4.957 1.00 90.25 81 ARG A CA 1
ATOM 639 C C . ARG A 1 81 ? 15.546 -7.124 -5.657 1.00 90.25 81 ARG A C 1
ATOM 641 O O . ARG A 1 81 ? 16.436 -6.396 -6.105 1.00 90.25 81 ARG A O 1
ATOM 648 N N . THR A 1 82 ? 15.607 -8.457 -5.733 1.00 87.12 82 THR A N 1
ATOM 649 C CA . THR A 1 82 ? 16.547 -9.164 -6.614 1.00 87.12 82 THR A CA 1
ATOM 650 C C . THR A 1 82 ? 16.066 -9.062 -8.060 1.00 87.12 82 THR A C 1
ATOM 652 O O . THR A 1 82 ? 15.538 -10.008 -8.634 1.00 87.12 82 THR A O 1
ATOM 655 N N . SER A 1 83 ? 16.223 -7.877 -8.639 1.00 80.81 83 SER A N 1
ATOM 656 C CA . SER A 1 83 ? 16.066 -7.656 -10.073 1.00 80.81 83 SER A CA 1
ATOM 657 C C . SER A 1 83 ? 17.379 -7.143 -10.647 1.00 80.81 83 SER A C 1
ATOM 659 O O . SER A 1 83 ? 18.081 -6.344 -10.016 1.00 80.81 83 SER A O 1
ATOM 661 N N . ASP A 1 84 ? 17.711 -7.618 -11.841 1.00 79.50 84 ASP A N 1
ATOM 662 C CA . ASP A 1 84 ? 18.802 -7.102 -12.661 1.00 79.50 84 ASP A CA 1
ATOM 663 C C . ASP A 1 84 ? 18.450 -5.735 -13.280 1.00 79.50 84 ASP A C 1
ATOM 665 O O . ASP A 1 84 ? 19.342 -4.928 -13.559 1.00 79.50 84 ASP A O 1
ATOM 669 N N . ASN A 1 85 ? 17.160 -5.399 -13.379 1.00 81.75 85 ASN A N 1
ATOM 670 C CA . ASN A 1 85 ? 16.670 -4.116 -13.870 1.00 81.75 85 ASN A CA 1
ATOM 671 C C . ASN A 1 85 ? 16.616 -3.031 -12.775 1.00 81.75 85 ASN A C 1
ATOM 673 O O . ASN A 1 85 ? 15.566 -2.523 -12.363 1.00 81.75 85 ASN A O 1
ATOM 677 N N . THR A 1 86 ? 17.800 -2.641 -12.310 1.00 77.19 86 THR A N 1
ATOM 678 C CA . THR A 1 86 ? 17.943 -1.636 -11.245 1.00 77.19 86 THR A CA 1
ATOM 679 C C . THR A 1 86 ? 17.577 -0.211 -11.672 1.00 77.19 86 THR A C 1
ATOM 681 O O . THR A 1 86 ? 17.179 0.585 -10.819 1.00 77.19 86 THR A O 1
ATOM 684 N N . GLU A 1 87 ? 17.673 0.110 -12.966 1.00 86.38 87 GLU A N 1
ATOM 685 C CA . GLU A 1 87 ? 17.397 1.448 -13.505 1.00 86.38 87 GLU A CA 1
ATOM 686 C C . GLU A 1 87 ? 15.905 1.788 -13.446 1.00 86.38 87 GLU A C 1
ATOM 688 O O . GLU A 1 87 ? 15.527 2.863 -12.977 1.00 86.38 87 GLU A O 1
ATOM 693 N N . TYR A 1 88 ? 15.047 0.851 -13.856 1.00 87.75 88 TYR A N 1
ATOM 694 C CA . TYR A 1 88 ? 13.602 1.074 -13.884 1.00 87.75 88 TYR A CA 1
ATOM 695 C C . TYR A 1 88 ? 12.922 0.781 -12.541 1.00 87.75 88 TYR A C 1
ATOM 697 O O . TYR A 1 88 ? 11.771 1.173 -12.346 1.00 87.75 88 TYR A O 1
ATOM 705 N N . MET A 1 89 ? 13.620 0.150 -11.587 1.00 90.81 89 MET A N 1
ATOM 706 C CA . MET A 1 89 ? 13.083 -0.185 -10.259 1.00 90.81 89 MET A CA 1
ATOM 707 C C . MET A 1 89 ? 11.767 -0.977 -10.351 1.00 90.81 89 MET A C 1
ATOM 709 O O . MET A 1 89 ? 10.770 -0.663 -9.694 1.00 90.81 89 MET A O 1
ATOM 713 N N . ASP A 1 90 ? 11.760 -1.987 -11.207 1.00 91.88 90 ASP A N 1
ATOM 714 C CA . ASP A 1 90 ? 10.619 -2.840 -11.537 1.00 91.88 90 ASP A CA 1
ATOM 715 C C . ASP A 1 90 ? 9.889 -3.450 -10.322 1.00 91.88 90 ASP A C 1
ATOM 717 O O . ASP A 1 90 ? 8.659 -3.538 -10.316 1.00 91.88 90 ASP A O 1
ATOM 721 N N . TYR A 1 91 ? 10.614 -3.784 -9.255 1.00 93.00 91 TYR A N 1
ATOM 722 C CA . TYR A 1 91 ? 10.071 -4.263 -7.986 1.00 93.00 91 TYR A CA 1
ATOM 723 C C . TYR A 1 91 ? 9.159 -3.223 -7.314 1.00 93.00 91 TYR A C 1
ATOM 725 O O . TYR A 1 91 ? 8.121 -3.568 -6.745 1.00 93.00 91 TYR A O 1
ATOM 733 N N . ILE A 1 92 ? 9.492 -1.928 -7.423 1.00 94.56 92 ILE A N 1
ATOM 734 C CA . ILE A 1 92 ? 8.634 -0.843 -6.928 1.00 94.56 92 ILE A CA 1
ATOM 735 C C . ILE A 1 92 ? 7.387 -0.729 -7.792 1.00 94.56 92 ILE A C 1
ATOM 737 O O . ILE A 1 92 ? 6.300 -0.569 -7.245 1.00 94.56 92 ILE A O 1
ATOM 741 N N . GLN A 1 93 ? 7.528 -0.811 -9.116 1.00 95.69 93 GLN A N 1
ATOM 742 C CA . GLN A 1 93 ? 6.394 -0.708 -10.038 1.00 95.69 93 GLN A CA 1
ATOM 743 C C . GLN A 1 93 ? 5.408 -1.870 -9.846 1.00 95.69 93 GLN A C 1
ATOM 745 O O . GLN A 1 93 ? 4.204 -1.645 -9.734 1.00 95.69 93 GLN A O 1
ATOM 750 N N . SER A 1 94 ? 5.927 -3.092 -9.715 1.00 96.38 94 SER A N 1
ATOM 751 C CA . SER A 1 94 ? 5.138 -4.307 -9.477 1.00 96.38 94 SER A CA 1
ATOM 752 C C . SER A 1 94 ? 4.426 -4.241 -8.122 1.00 96.38 94 SER A C 1
ATOM 754 O O . SER A 1 94 ? 3.212 -4.424 -8.038 1.00 96.38 94 SER A O 1
ATOM 756 N N . GLY A 1 95 ? 5.147 -3.874 -7.054 1.00 97.31 95 GLY A N 1
ATOM 757 C CA . GLY A 1 95 ? 4.543 -3.672 -5.735 1.00 97.31 95 GLY A CA 1
ATOM 758 C C . GLY A 1 95 ? 3.515 -2.533 -5.708 1.00 97.31 95 GLY A C 1
ATOM 759 O O . GLY A 1 95 ? 2.506 -2.622 -5.011 1.00 97.31 95 GLY A O 1
ATOM 760 N N . ALA A 1 96 ? 3.728 -1.474 -6.491 1.00 97.94 96 ALA A N 1
ATOM 761 C CA . ALA A 1 96 ? 2.794 -0.363 -6.623 1.00 97.94 96 ALA A CA 1
ATOM 762 C C . ALA A 1 96 ? 1.483 -0.769 -7.312 1.00 97.94 96 ALA A C 1
ATOM 764 O O . ALA A 1 96 ? 0.406 -0.399 -6.840 1.00 97.94 96 ALA A O 1
ATOM 765 N N . ALA A 1 97 ? 1.571 -1.545 -8.395 1.00 98.38 97 ALA A N 1
ATOM 766 C CA . ALA A 1 97 ? 0.409 -2.096 -9.086 1.00 98.38 97 ALA A CA 1
ATOM 767 C C . ALA A 1 97 ? -0.381 -3.053 -8.176 1.00 98.38 97 ALA A C 1
ATOM 769 O O . ALA A 1 97 ? -1.604 -2.943 -8.085 1.00 98.38 97 ALA A O 1
ATOM 770 N N . CYS A 1 98 ? 0.326 -3.910 -7.429 1.00 98.69 98 CYS A N 1
ATOM 77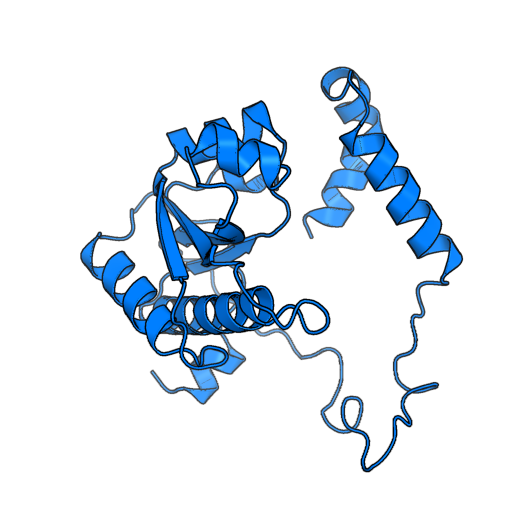1 C CA . CYS A 1 98 ? -0.261 -4.772 -6.402 1.00 98.69 98 CYS A CA 1
ATOM 772 C C . CYS A 1 98 ? -1.062 -3.957 -5.381 1.00 98.69 98 CYS A C 1
ATOM 774 O O . CYS A 1 98 ? -2.223 -4.268 -5.116 1.00 98.69 98 CYS A O 1
ATOM 776 N N . ILE A 1 99 ? -0.477 -2.886 -4.833 1.00 98.81 99 ILE A N 1
ATOM 777 C CA . ILE A 1 99 ? -1.187 -2.035 -3.876 1.00 98.81 99 ILE A CA 1
ATOM 778 C C . ILE A 1 99 ? -2.440 -1.432 -4.517 1.00 9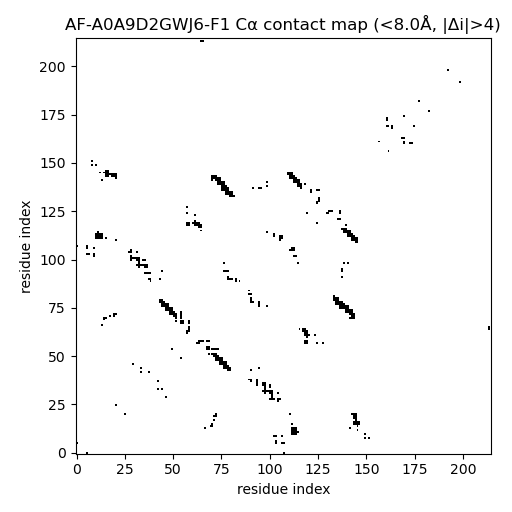8.81 99 ILE A C 1
ATOM 780 O O . ILE A 1 99 ? -3.495 -1.495 -3.899 1.00 98.81 99 ILE A O 1
ATOM 784 N N . GLU A 1 100 ? -2.386 -0.885 -5.736 1.00 98.62 100 GLU A N 1
ATOM 785 C CA . GLU A 1 100 ? -3.587 -0.283 -6.340 1.00 98.62 100 GLU A CA 1
ATOM 786 C C . GLU A 1 100 ? -4.737 -1.293 -6.485 1.00 98.62 100 GLU A C 1
ATOM 788 O O . GLU A 1 100 ? -5.869 -0.963 -6.120 1.00 98.62 100 GLU A O 1
ATOM 793 N N . ASN A 1 101 ? -4.456 -2.534 -6.897 1.00 98.69 101 ASN A N 1
ATOM 794 C CA . ASN A 1 101 ? -5.466 -3.596 -6.928 1.00 98.69 101 ASN A CA 1
ATOM 795 C C . ASN A 1 101 ? -6.062 -3.873 -5.537 1.00 98.69 101 ASN A C 1
ATOM 797 O O . ASN A 1 101 ? -7.286 -3.954 -5.400 1.00 98.69 101 ASN A O 1
ATOM 801 N N . MET A 1 102 ? -5.226 -3.946 -4.492 1.00 98.81 102 MET A N 1
ATOM 802 C CA . MET A 1 102 ? -5.690 -4.094 -3.104 1.00 98.81 102 MET A CA 1
ATOM 803 C C . MET A 1 102 ? -6.635 -2.953 -2.707 1.00 98.81 102 MET A C 1
ATOM 805 O O . MET A 1 102 ? -7.683 -3.183 -2.101 1.00 98.81 102 MET A O 1
ATOM 809 N N . LEU A 1 103 ? -6.288 -1.707 -3.052 1.00 98.62 103 LEU A N 1
ATOM 810 C CA . LEU A 1 103 ? -7.096 -0.543 -2.689 1.00 98.62 103 LEU A CA 1
ATOM 811 C C . LEU A 1 103 ? -8.456 -0.547 -3.414 1.00 98.62 103 LEU A C 1
ATOM 813 O O . LEU A 1 103 ? -9.457 -0.140 -2.820 1.00 98.62 103 LEU A O 1
ATOM 817 N N . LEU A 1 104 ? -8.507 -0.992 -4.675 1.00 98.31 104 LEU A N 1
ATOM 818 C CA . LEU A 1 104 ? -9.752 -1.124 -5.445 1.00 98.31 104 LEU A CA 1
ATOM 819 C C . LEU A 1 104 ? -10.643 -2.246 -4.899 1.00 98.31 104 LEU A C 1
ATOM 821 O O . LEU A 1 104 ? -11.845 -2.032 -4.718 1.00 98.31 104 LEU A O 1
ATOM 825 N N . MET A 1 105 ? -10.060 -3.404 -4.572 1.00 98.44 105 MET A N 1
ATOM 826 C CA . MET A 1 105 ? -10.793 -4.514 -3.960 1.00 98.44 105 MET A CA 1
ATOM 827 C C . MET A 1 105 ? -11.387 -4.105 -2.611 1.00 98.44 105 MET A C 1
ATOM 829 O O . MET A 1 105 ? -12.589 -4.261 -2.396 1.00 98.44 105 MET A O 1
ATOM 833 N N . ALA A 1 106 ? -10.586 -3.486 -1.741 1.00 97.88 106 ALA A N 1
ATOM 834 C CA . ALA A 1 106 ? -11.060 -2.988 -0.454 1.00 97.88 106 ALA A CA 1
ATOM 835 C C . ALA A 1 106 ? -12.227 -2.001 -0.620 1.00 97.88 106 ALA A C 1
ATOM 837 O O . ALA A 1 106 ? -13.250 -2.128 0.054 1.00 97.88 106 ALA A O 1
ATOM 838 N N . TYR A 1 107 ? -12.125 -1.071 -1.575 1.00 96.75 107 TYR A N 1
ATOM 839 C CA . TYR A 1 107 ? -13.207 -0.134 -1.870 1.00 96.75 107 TYR A CA 1
ATOM 840 C C . TYR A 1 107 ? -14.496 -0.849 -2.309 1.00 96.75 107 TYR A C 1
ATOM 842 O O . TYR A 1 107 ? -15.577 -0.489 -1.846 1.00 96.75 107 TYR A O 1
ATOM 850 N N . SER A 1 108 ? -14.394 -1.912 -3.117 1.00 96.56 108 SER A N 1
ATOM 851 C CA . SER A 1 108 ? -15.552 -2.718 -3.548 1.00 96.56 108 SER A CA 1
ATOM 852 C C . SER A 1 108 ? -16.281 -3.429 -2.408 1.00 96.56 108 SER A C 1
ATOM 854 O O . SER A 1 108 ? -17.469 -3.722 -2.522 1.00 96.56 108 SER A O 1
ATOM 856 N N . MET A 1 109 ? -15.582 -3.643 -1.296 1.00 96.19 109 MET A N 1
ATOM 857 C CA . MET A 1 109 ? -16.082 -4.275 -0.077 1.00 96.19 109 MET A CA 1
ATOM 858 C C . MET A 1 109 ? -16.464 -3.245 0.999 1.00 96.19 109 MET A C 1
ATOM 860 O O . MET A 1 109 ? -16.679 -3.603 2.158 1.00 96.19 109 MET A O 1
ATOM 864 N N . ASN A 1 110 ? -16.515 -1.958 0.636 1.00 95.19 110 ASN A N 1
ATOM 865 C CA . ASN A 1 110 ? -16.716 -0.838 1.552 1.00 95.19 110 ASN A CA 1
ATOM 866 C C . ASN A 1 110 ? -15.712 -0.819 2.726 1.00 95.19 110 ASN A C 1
ATOM 868 O O . ASN A 1 110 ? -16.050 -0.509 3.869 1.00 95.19 110 ASN A O 1
ATOM 872 N N . ILE A 1 111 ? -14.455 -1.161 2.443 1.00 97.12 111 ILE A N 1
ATOM 873 C CA . ILE A 1 111 ? -13.329 -1.072 3.374 1.00 97.12 111 ILE A CA 1
ATOM 874 C C . ILE A 1 111 ? -12.489 0.141 2.983 1.00 97.12 111 ILE A C 1
ATOM 876 O O . ILE A 1 111 ? -12.084 0.317 1.832 1.00 97.12 111 ILE A O 1
ATOM 880 N N . GLY A 1 112 ? -12.245 1.006 3.959 1.00 96.88 112 GLY A N 1
ATOM 881 C CA . GLY A 1 112 ? -11.453 2.206 3.779 1.00 96.88 112 GLY A CA 1
ATOM 882 C C . GLY A 1 112 ? -9.977 1.848 3.768 1.00 96.88 112 GLY A C 1
ATOM 883 O O . GLY A 1 112 ? -9.531 1.011 4.553 1.00 96.88 112 GLY A O 1
ATOM 884 N N . THR A 1 113 ? -9.216 2.504 2.896 1.00 97.81 113 THR A N 1
ATOM 885 C CA . THR A 1 113 ? -7.774 2.289 2.804 1.00 97.81 113 THR A CA 1
ATOM 886 C C . THR A 1 113 ? -7.005 3.583 2.594 1.00 97.81 113 THR A C 1
ATOM 888 O O . THR A 1 113 ? -7.505 4.551 2.016 1.00 97.81 113 THR A O 1
ATOM 891 N N . CYS A 1 114 ? -5.747 3.604 3.029 1.00 96.75 114 CYS A N 1
ATOM 892 C CA . CYS A 1 114 ? -4.789 4.642 2.653 1.00 96.75 114 CYS A CA 1
ATOM 893 C C . CYS A 1 114 ? -3.400 4.036 2.489 1.00 96.75 114 CYS A C 1
ATOM 895 O O . CYS A 1 114 ? -2.885 3.407 3.414 1.00 96.75 114 CYS A O 1
ATOM 897 N N . TRP A 1 115 ? -2.791 4.293 1.330 1.00 97.75 115 TRP A N 1
ATOM 898 C CA . TRP A 1 115 ? -1.396 3.976 1.040 1.00 97.75 115 TRP A CA 1
ATOM 899 C C . TRP A 1 115 ? -0.478 5.029 1.669 1.00 97.75 115 TRP A C 1
ATOM 901 O O . TRP A 1 115 ? -0.584 6.226 1.392 1.00 97.75 115 TRP A O 1
ATOM 911 N N . VAL A 1 116 ? 0.417 4.578 2.544 1.00 93.88 116 VAL A N 1
ATOM 912 C CA . VAL A 1 116 ? 1.339 5.394 3.330 1.00 93.88 116 VAL A CA 1
ATOM 913 C C . VAL A 1 116 ? 2.786 5.014 3.029 1.00 93.88 116 VAL A C 1
ATOM 915 O O . VAL A 1 116 ? 3.200 3.883 3.258 1.00 93.88 116 VAL A O 1
ATOM 918 N N . ASN A 1 117 ? 3.569 6.009 2.600 1.00 91.12 117 ASN A N 1
ATOM 919 C CA . ASN A 1 117 ? 5.026 5.900 2.423 1.00 91.12 117 ASN A CA 1
ATOM 920 C C . ASN A 1 117 ? 5.811 6.811 3.385 1.00 91.12 117 ASN A C 1
ATOM 922 O O . ASN A 1 117 ? 7.040 6.805 3.387 1.00 91.12 117 ASN A O 1
ATOM 926 N N . ASN A 1 118 ? 5.122 7.613 4.208 1.00 87.38 118 ASN A N 1
ATOM 927 C CA . ASN A 1 118 ? 5.755 8.326 5.318 1.00 87.38 118 ASN A CA 1
ATOM 928 C C . ASN A 1 118 ? 5.918 7.357 6.498 1.00 87.38 118 ASN A C 1
ATOM 930 O O . ASN A 1 118 ? 5.105 7.345 7.422 1.00 87.38 118 ASN A O 1
ATOM 934 N N . LEU A 1 119 ? 6.935 6.509 6.389 1.00 86.38 119 LEU A N 1
ATOM 935 C CA . LEU A 1 119 ? 7.285 5.426 7.304 1.00 86.38 119 LEU A CA 1
ATOM 936 C C . LEU A 1 119 ? 8.731 5.614 7.800 1.00 86.38 119 LEU A C 1
ATOM 938 O O . LEU A 1 119 ? 9.450 6.464 7.256 1.00 86.38 119 LEU A O 1
ATOM 942 N N . PRO A 1 120 ? 9.183 4.817 8.787 1.00 86.88 120 PRO A N 1
ATOM 943 C CA . PRO A 1 120 ? 10.596 4.721 9.121 1.00 86.88 120 PRO A CA 1
ATOM 944 C C . PRO A 1 120 ? 11.465 4.379 7.913 1.00 86.88 120 PRO A C 1
ATOM 946 O O . PRO A 1 120 ? 10.982 3.966 6.853 1.00 86.88 120 PRO A O 1
ATOM 949 N N . SER A 1 121 ? 12.781 4.488 8.082 1.00 87.69 121 SER A N 1
ATOM 950 C CA . SER A 1 121 ? 13.691 4.040 7.032 1.00 87.69 121 SER A CA 1
ATOM 951 C C . SER A 1 121 ? 13.478 2.550 6.726 1.00 87.69 121 SER A C 1
ATOM 953 O O . SER A 1 121 ? 13.208 1.743 7.617 1.00 87.69 121 SER A O 1
ATOM 955 N N . LYS A 1 122 ? 13.675 2.150 5.464 1.00 90.25 122 LYS A N 1
ATOM 956 C CA . LYS A 1 122 ? 13.598 0.738 5.041 1.00 90.25 122 LYS A CA 1
ATOM 957 C C . LYS A 1 122 ? 14.483 -0.172 5.907 1.00 90.25 122 LYS A C 1
ATOM 959 O O . LYS A 1 122 ? 14.093 -1.285 6.230 1.00 90.25 122 LYS A O 1
ATOM 964 N N . ARG A 1 123 ? 15.652 0.320 6.342 1.00 89.69 123 ARG A N 1
ATOM 965 C CA . ARG A 1 123 ? 16.556 -0.390 7.265 1.00 89.69 123 ARG A CA 1
ATOM 966 C C . ARG A 1 123 ? 15.917 -0.647 8.633 1.00 89.69 123 ARG A C 1
ATOM 968 O O . ARG A 1 123 ? 16.045 -1.748 9.157 1.00 89.69 123 ARG A O 1
ATOM 975 N N . GLU A 1 124 ? 15.260 0.355 9.212 1.00 89.94 124 GLU A N 1
ATOM 976 C CA . GLU A 1 124 ? 14.574 0.211 10.502 1.00 89.94 124 GLU A CA 1
ATOM 977 C C . GLU A 1 124 ? 13.393 -0.744 10.392 1.00 89.94 124 GLU A C 1
ATOM 979 O O . GLU A 1 124 ? 13.295 -1.650 11.212 1.00 89.94 124 GLU A O 1
ATOM 984 N N . LEU A 1 125 ? 12.565 -0.612 9.349 1.00 92.00 125 LEU A N 1
ATOM 985 C CA . LEU A 1 125 ? 11.459 -1.540 9.101 1.00 92.00 125 LEU A CA 1
ATOM 986 C C . LEU A 1 125 ? 11.951 -2.984 9.000 1.00 92.00 125 LEU A C 1
ATOM 988 O O . LEU A 1 125 ? 11.394 -3.857 9.661 1.00 92.00 125 LEU A O 1
ATOM 992 N N . ARG A 1 126 ? 13.040 -3.225 8.254 1.00 93.75 126 ARG A N 1
ATOM 993 C CA . ARG A 1 126 ? 13.632 -4.564 8.160 1.00 93.75 126 ARG A CA 1
ATOM 994 C C . ARG A 1 126 ? 14.046 -5.122 9.508 1.00 93.75 126 ARG A C 1
ATOM 996 O O . ARG A 1 126 ? 13.680 -6.241 9.838 1.00 93.75 126 ARG A O 1
ATOM 1003 N N . LYS A 1 127 ? 14.762 -4.329 10.306 1.00 92.00 127 LYS A N 1
ATOM 1004 C CA . LYS A 1 127 ? 15.192 -4.745 11.643 1.00 92.00 127 LYS A CA 1
ATOM 1005 C C . LYS A 1 127 ? 14.004 -5.016 12.571 1.00 92.00 127 LYS A C 1
ATOM 1007 O O . LYS A 1 127 ? 14.049 -5.953 13.355 1.00 92.00 127 LYS A O 1
ATOM 1012 N N . MET A 1 128 ? 12.975 -4.174 12.522 1.00 91.00 128 MET A N 1
ATOM 1013 C CA . MET A 1 128 ? 11.824 -4.253 13.424 1.00 91.00 128 MET A CA 1
ATOM 1014 C C . MET A 1 128 ? 10.908 -5.435 13.121 1.00 91.00 128 MET A C 1
ATOM 1016 O O . MET A 1 128 ? 10.374 -6.024 14.052 1.00 91.00 128 MET A O 1
ATOM 1020 N N . LEU A 1 129 ? 10.726 -5.748 11.840 1.00 94.75 129 LEU A N 1
ATOM 1021 C CA . LEU A 1 129 ? 9.798 -6.775 11.363 1.00 94.75 129 LEU A CA 1
ATOM 1022 C C . LEU A 1 129 ? 10.520 -8.027 10.851 1.00 94.75 129 LEU A C 1
ATOM 1024 O O . LEU A 1 129 ? 9.911 -8.860 10.192 1.00 94.75 129 LEU A O 1
ATOM 1028 N N . ASN A 1 130 ? 11.822 -8.146 11.130 1.00 96.06 130 ASN A N 1
ATOM 1029 C CA . ASN A 1 130 ? 12.667 -9.265 10.710 1.00 96.06 130 ASN A CA 1
ATOM 1030 C C . ASN A 1 130 ? 12.629 -9.546 9.191 1.00 96.06 130 ASN A C 1
ATOM 1032 O O . ASN A 1 130 ? 12.711 -10.688 8.746 1.00 96.06 130 ASN A O 1
ATOM 1036 N N . ILE A 1 131 ? 12.513 -8.489 8.381 1.00 97.44 131 ILE A N 1
ATOM 1037 C CA . ILE A 1 131 ? 12.438 -8.605 6.920 1.00 97.44 131 ILE A CA 1
ATOM 1038 C C . ILE A 1 131 ? 13.854 -8.815 6.356 1.00 97.44 131 ILE A C 1
ATOM 1040 O O . ILE A 1 131 ? 14.750 -8.016 6.667 1.00 97.44 131 ILE A O 1
ATOM 1044 N N . PRO A 1 132 ? 14.071 -9.818 5.486 1.00 96.69 132 PRO A N 1
ATOM 1045 C CA . PRO A 1 132 ? 15.358 -10.034 4.835 1.00 96.69 132 PRO A CA 1
ATOM 1046 C C . PRO A 1 132 ? 15.843 -8.819 4.032 1.00 96.69 132 PRO A C 1
ATOM 1048 O O . PRO A 1 132 ? 15.062 -8.002 3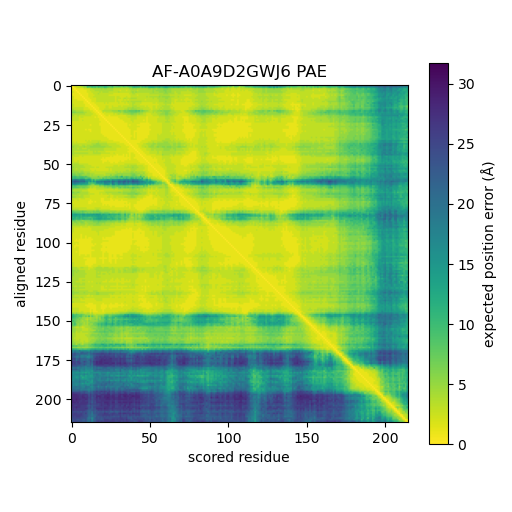.543 1.00 96.69 132 PRO A O 1
ATOM 1051 N N . TRP A 1 133 ? 17.161 -8.700 3.854 1.00 93.75 133 TRP A N 1
ATOM 1052 C CA . TRP A 1 133 ? 17.774 -7.557 3.160 1.00 93.75 133 TRP A CA 1
ATOM 1053 C C . TRP A 1 133 ? 17.317 -7.416 1.699 1.00 93.75 133 TRP A C 1
ATOM 1055 O O . TRP A 1 133 ? 17.231 -6.293 1.193 1.00 93.75 133 TRP A O 1
ATOM 1065 N N . TYR A 1 134 ? 17.005 -8.543 1.057 1.00 93.12 134 TYR A N 1
ATOM 1066 C CA . TYR A 1 134 ? 16.581 -8.635 -0.337 1.00 93.12 134 TYR A CA 1
ATOM 1067 C C . TYR A 1 134 ? 15.080 -8.395 -0.536 1.00 93.12 134 TYR A C 1
ATOM 1069 O O . TYR A 1 134 ? 14.639 -8.278 -1.667 1.00 93.12 134 TYR A O 1
ATOM 1077 N N . TYR A 1 135 ? 14.304 -8.207 0.534 1.00 97.00 135 TYR A N 1
ATOM 1078 C CA . TYR A 1 135 ? 12.963 -7.640 0.437 1.00 97.00 135 TYR A CA 1
ATOM 1079 C C . TYR A 1 135 ? 13.006 -6.139 0.704 1.00 97.00 135 TYR A C 1
ATOM 1081 O O . TYR A 1 135 ? 13.701 -5.657 1.610 1.00 97.00 135 TYR A O 1
ATOM 1089 N N . ASP A 1 136 ? 12.257 -5.370 -0.077 1.00 94.75 136 ASP A N 1
ATOM 1090 C CA . ASP A 1 136 ? 12.118 -3.934 0.103 1.00 94.75 136 ASP A CA 1
ATOM 1091 C C . ASP A 1 136 ? 10.692 -3.557 0.519 1.00 94.75 136 ASP A C 1
ATOM 1093 O O . ASP A 1 136 ? 9.739 -3.935 -0.161 1.00 94.75 136 ASP A O 1
ATOM 1097 N N . PRO A 1 137 ? 10.513 -2.788 1.610 1.00 96.06 137 PRO A N 1
ATOM 1098 C CA . PRO A 1 137 ? 9.218 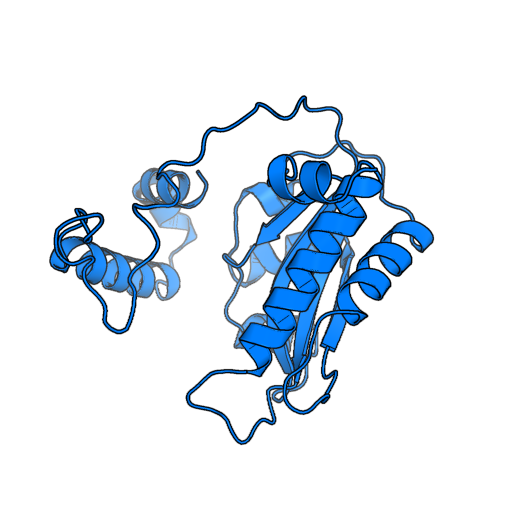-2.203 1.934 1.00 96.06 137 PRO A CA 1
ATOM 1099 C C . PRO A 1 137 ? 8.749 -1.252 0.829 1.00 96.06 137 PRO A C 1
ATOM 1101 O O . PRO A 1 137 ? 9.410 -0.244 0.557 1.00 96.06 137 PRO A O 1
ATOM 1104 N N . ILE A 1 138 ? 7.610 -1.565 0.209 1.00 96.81 138 ILE A N 1
ATOM 1105 C CA . I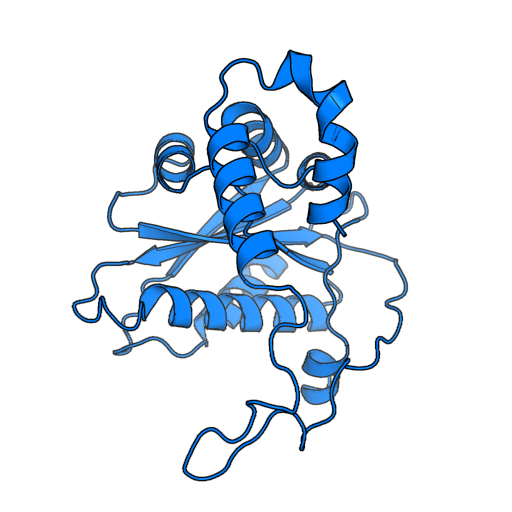LE A 1 138 ? 7.019 -0.771 -0.877 1.00 96.81 138 ILE A CA 1
ATOM 1106 C C . ILE A 1 138 ? 6.081 0.292 -0.315 1.00 96.81 138 ILE A C 1
ATOM 1108 O O . ILE A 1 138 ? 6.177 1.464 -0.680 1.00 96.81 138 ILE A O 1
ATOM 1112 N N . GLY A 1 139 ? 5.200 -0.104 0.601 1.00 96.44 139 GLY A N 1
ATOM 1113 C CA . GLY A 1 139 ? 4.244 0.801 1.223 1.00 96.44 139 GLY A CA 1
ATOM 1114 C C . GLY A 1 139 ? 3.380 0.109 2.263 1.00 96.44 139 GLY A C 1
ATOM 1115 O O . GLY A 1 139 ? 3.181 -1.103 2.228 1.00 96.44 139 GLY A O 1
ATOM 1116 N N . LEU A 1 140 ? 2.864 0.901 3.199 1.00 97.44 140 LEU A N 1
ATOM 1117 C CA . LEU A 1 140 ? 1.897 0.448 4.190 1.00 97.44 140 LEU A CA 1
ATOM 1118 C C . LEU A 1 140 ? 0.488 0.791 3.706 1.00 97.44 140 LEU A C 1
ATOM 1120 O O . LEU A 1 140 ? 0.199 1.949 3.404 1.00 97.44 140 LEU A O 1
ATOM 1124 N N . VAL A 1 141 ? -0.400 -0.191 3.677 1.00 98.44 141 VAL A N 1
ATOM 1125 C CA . VAL A 1 141 ? -1.822 -0.012 3.392 1.00 98.44 141 VAL A CA 1
ATOM 1126 C C . VAL A 1 141 ? -2.577 -0.096 4.707 1.00 98.44 141 VAL A C 1
ATOM 1128 O O . VAL A 1 141 ? -2.757 -1.173 5.262 1.00 98.44 141 VAL A O 1
ATOM 1131 N N . THR A 1 142 ? -3.008 1.046 5.234 1.00 97.81 142 THR A N 1
ATOM 1132 C CA . THR A 1 142 ? -3.947 1.041 6.369 1.00 97.81 142 THR A CA 1
ATOM 1133 C C . THR A 1 142 ? -5.299 0.523 5.901 1.00 97.81 142 THR A C 1
ATOM 1135 O O . THR A 1 142 ? -5.693 0.829 4.774 1.00 97.81 142 THR A O 1
ATOM 1138 N N . ILE A 1 143 ? -5.985 -0.240 6.750 1.00 97.81 143 ILE A N 1
ATOM 1139 C CA . ILE A 1 143 ? -7.298 -0.813 6.455 1.00 97.81 143 ILE A CA 1
ATOM 1140 C C . ILE A 1 143 ? -8.232 -0.605 7.647 1.00 97.81 143 ILE A C 1
ATOM 1142 O O . ILE A 1 143 ? -7.802 -0.618 8.801 1.00 97.81 143 ILE A O 1
ATOM 1146 N N . GLY A 1 144 ? -9.515 -0.418 7.370 1.00 96.81 144 GLY A N 1
ATOM 1147 C CA . GLY A 1 144 ? -10.522 -0.301 8.416 1.00 96.81 144 GLY A CA 1
ATOM 1148 C C . GLY A 1 144 ? -11.908 -0.064 7.848 1.00 96.81 144 GLY A C 1
ATOM 1149 O O . GLY A 1 144 ? -12.070 0.406 6.716 1.00 96.81 144 GLY A O 1
ATOM 1150 N N . LYS A 1 145 ? -12.929 -0.377 8.640 1.00 95.81 145 LYS A N 1
ATOM 1151 C CA . LYS A 1 145 ? -14.289 0.055 8.328 1.00 95.81 145 LYS A CA 1
ATOM 1152 C C . LYS A 1 145 ? -14.373 1.583 8.469 1.00 95.81 145 LYS A C 1
ATOM 1154 O O . LYS A 1 145 ? -13.536 2.222 9.113 1.00 95.81 145 LYS A O 1
ATOM 1159 N N . TYR A 1 146 ? -15.334 2.198 7.791 1.00 93.00 146 TYR A N 1
ATOM 1160 C CA . TYR A 1 146 ? -15.540 3.642 7.848 1.00 93.00 146 TYR A CA 1
ATOM 1161 C C . TYR A 1 146 ? -16.990 3.984 7.507 1.00 93.00 146 TYR A C 1
ATOM 1163 O O . TYR A 1 146 ? -17.634 3.293 6.724 1.00 93.00 146 TYR A O 1
ATOM 1171 N N . GLU A 1 147 ? -17.486 5.077 8.080 1.00 85.75 147 GLU A N 1
ATOM 1172 C CA . GLU A 1 147 ? -18.829 5.622 7.804 1.00 85.75 147 GLU A CA 1
ATOM 1173 C C . GLU A 1 147 ? -18.765 7.000 7.135 1.00 85.75 147 GLU A C 1
ATOM 1175 O O . GLU A 1 147 ? -19.778 7.601 6.780 1.00 85.75 147 GLU A O 1
ATOM 1180 N N . GLN A 1 148 ? -17.555 7.533 6.948 1.00 81.06 148 GLN A N 1
ATOM 1181 C CA . GLN A 1 148 ? -17.374 8.848 6.359 1.00 81.06 148 GLN A CA 1
ATOM 1182 C C . GLN A 1 148 ? -17.864 8.862 4.907 1.00 81.06 148 GLN A C 1
ATOM 1184 O O . GLN A 1 148 ? -17.358 8.128 4.057 1.00 81.06 148 GLN A O 1
ATOM 1189 N N . LYS A 1 149 ? -18.762 9.802 4.595 1.00 80.38 149 LYS A N 1
ATOM 1190 C CA . LYS A 1 149 ? -19.145 10.091 3.212 1.00 80.38 149 LYS A CA 1
ATOM 1191 C C . LYS A 1 149 ? -17.924 10.570 2.423 1.00 80.38 149 LYS A C 1
ATOM 1193 O O . LYS A 1 149 ? -17.269 11.554 2.782 1.00 80.38 149 LYS A O 1
ATOM 1198 N N . ILE A 1 150 ? -17.616 9.866 1.339 1.00 82.12 150 ILE A N 1
ATOM 1199 C CA . ILE A 1 150 ? -16.531 10.243 0.439 1.00 82.12 150 ILE A CA 1
ATOM 1200 C C . ILE A 1 150 ? -17.017 11.400 -0.429 1.00 82.12 150 ILE A C 1
ATOM 1202 O O . ILE A 1 150 ? -17.925 11.245 -1.240 1.00 82.12 150 ILE A O 1
ATOM 1206 N N . ASN A 1 151 ? -16.401 12.568 -0.258 1.00 82.69 151 ASN A N 1
ATOM 1207 C CA . ASN A 1 151 ? -16.682 13.707 -1.120 1.00 82.69 151 ASN A CA 1
ATOM 1208 C C . ASN A 1 151 ? -16.069 13.482 -2.501 1.00 82.69 151 ASN A C 1
ATOM 1210 O O . ASN A 1 151 ? -14.888 13.124 -2.622 1.00 82.69 151 ASN A O 1
ATOM 1214 N N . GLU A 1 152 ? -16.849 13.778 -3.535 1.00 80.69 152 GLU A N 1
ATOM 1215 C CA . GLU A 1 152 ? -16.326 13.864 -4.886 1.00 80.69 152 GLU A CA 1
ATOM 1216 C C . GLU A 1 152 ? -15.214 14.912 -4.942 1.00 80.69 152 GLU A C 1
ATOM 1218 O O . GLU A 1 152 ? -15.294 16.007 -4.380 1.00 80.69 152 GLU A O 1
ATOM 1223 N N . ARG A 1 153 ? -14.128 14.547 -5.615 1.00 81.69 153 ARG A N 1
ATOM 1224 C CA . ARG A 1 153 ? -13.005 15.445 -5.868 1.00 81.69 153 ARG A CA 1
ATOM 1225 C C . ARG A 1 153 ? -12.762 15.457 -7.357 1.00 81.69 153 ARG A C 1
ATOM 1227 O O . ARG A 1 153 ? -12.410 14.419 -7.918 1.00 81.69 153 ARG A O 1
ATOM 1234 N N . LYS A 1 154 ? -12.922 16.629 -7.967 1.00 85.44 154 LYS A N 1
ATOM 1235 C CA . LYS A 1 154 ? -12.527 16.847 -9.356 1.00 85.44 154 LYS A CA 1
ATOM 1236 C C . LYS A 1 154 ? -11.018 16.649 -9.490 1.00 85.44 154 LYS A C 1
ATOM 1238 O O . LYS A 1 154 ? -10.251 16.984 -8.580 1.00 85.44 154 LYS A O 1
ATOM 1243 N N . ARG A 1 155 ? -10.593 16.070 -10.614 1.00 88.38 155 ARG A N 1
ATOM 1244 C CA . ARG A 1 155 ? -9.171 16.031 -10.964 1.00 88.38 155 ARG A CA 1
ATOM 1245 C C . ARG A 1 155 ? -8.700 17.460 -11.210 1.00 88.38 155 ARG A C 1
ATOM 1247 O O . ARG A 1 155 ? -9.475 18.327 -11.591 1.00 88.38 155 ARG A O 1
ATOM 1254 N N . LYS A 1 156 ? -7.428 17.702 -10.904 1.00 85.44 156 LYS A N 1
ATOM 1255 C CA . LYS A 1 156 ? -6.826 19.033 -11.020 1.00 85.44 156 LYS A CA 1
ATOM 1256 C C . LYS A 1 156 ? -6.598 19.447 -12.479 1.00 85.44 156 LYS A C 1
ATOM 1258 O O . LYS A 1 156 ? -6.563 20.638 -12.756 1.00 85.44 156 LYS A O 1
ATOM 1263 N N . TYR A 1 157 ? -6.383 18.464 -13.342 1.00 86.12 157 TYR A N 1
ATOM 1264 C CA . TYR A 1 157 ? -5.992 18.620 -14.735 1.00 86.12 157 TYR A CA 1
ATOM 1265 C C . TYR A 1 157 ? -6.943 17.807 -15.603 1.00 86.12 157 TYR A C 1
ATOM 1267 O O . TYR A 1 157 ? -7.425 16.759 -15.144 1.00 86.12 157 TYR A O 1
ATOM 1275 N N . ASP A 1 158 ? -7.168 18.277 -16.823 1.00 87.81 158 ASP A N 1
ATOM 1276 C CA . ASP A 1 158 ? -7.937 17.547 -17.826 1.00 87.81 158 ASP A CA 1
ATOM 1277 C C . ASP A 1 158 ? -7.076 16.453 -18.483 1.00 87.81 158 ASP A C 1
ATOM 1279 O O . ASP A 1 158 ? -5.910 16.259 -18.142 1.00 87.81 158 ASP A O 1
ATOM 1283 N N . LEU A 1 159 ? -7.634 15.663 -19.403 1.00 88.50 159 LEU A N 1
ATOM 1284 C CA . LEU A 1 159 ? -6.862 14.593 -20.049 1.00 88.50 159 LEU A CA 1
ATOM 1285 C C . LEU A 1 159 ? -5.814 15.145 -21.033 1.00 88.50 159 LEU A C 1
ATOM 1287 O O . LEU A 1 159 ? -4.678 14.680 -21.051 1.00 88.50 159 LEU A O 1
ATOM 1291 N N . ASN A 1 160 ? -6.179 16.170 -21.810 1.00 87.94 160 ASN A N 1
ATOM 1292 C CA . ASN A 1 160 ? -5.317 16.794 -22.831 1.00 87.94 160 ASN A CA 1
ATOM 1293 C C . ASN A 1 160 ? -4.088 17.501 -22.241 1.00 87.94 160 ASN A C 1
ATOM 1295 O O . ASN A 1 160 ? -3.074 17.699 -22.906 1.00 87.94 160 ASN A O 1
ATOM 1299 N N . ASP A 1 161 ? -4.200 17.857 -20.971 1.00 84.38 161 ASP A N 1
ATOM 1300 C CA . ASP A 1 161 ? -3.160 18.413 -20.120 1.00 84.38 161 ASP A CA 1
ATOM 1301 C C . ASP A 1 161 ? -2.058 17.384 -19.787 1.00 84.38 161 ASP A C 1
ATOM 1303 O O . ASP A 1 161 ? -0.904 17.738 -19.540 1.00 84.38 161 ASP A O 1
ATOM 1307 N N . LEU A 1 162 ? -2.401 16.091 -19.785 1.00 86.94 162 LEU A N 1
ATOM 1308 C CA . LEU A 1 162 ? -1.557 15.002 -19.281 1.00 86.94 162 LEU A CA 1
ATOM 1309 C C . LEU A 1 162 ? -0.955 14.116 -20.381 1.00 86.94 162 LEU A C 1
ATOM 1311 O O . LEU A 1 162 ? -0.163 13.229 -20.066 1.00 86.94 162 LEU A O 1
ATOM 1315 N N . ILE A 1 163 ? -1.327 14.330 -21.645 1.00 89.75 163 ILE A N 1
ATOM 1316 C CA . ILE A 1 163 ? -0.898 13.506 -22.781 1.00 89.75 163 ILE A CA 1
ATOM 1317 C C . ILE A 1 163 ? -0.046 14.338 -23.744 1.00 89.75 163 ILE A C 1
ATOM 1319 O O . ILE A 1 163 ? -0.416 15.445 -24.132 1.00 89.75 163 ILE A O 1
ATOM 1323 N N . SER A 1 164 ? 1.071 13.756 -24.181 1.00 90.44 164 SER A N 1
ATOM 1324 C CA . SER A 1 164 ? 1.849 14.204 -25.338 1.00 90.44 164 SER A CA 1
ATOM 1325 C C . SER A 1 164 ? 2.001 13.030 -26.309 1.00 90.44 164 SER A C 1
ATOM 1327 O O . SER A 1 164 ? 2.103 11.882 -25.875 1.00 90.44 164 SER A O 1
ATOM 1329 N N . TYR A 1 165 ? 2.053 13.298 -27.614 1.00 91.25 165 TYR A N 1
ATOM 1330 C CA . TYR A 1 165 ? 2.226 12.264 -28.639 1.00 91.25 165 TYR A CA 1
ATOM 1331 C C . TYR A 1 165 ? 3.638 12.326 -29.231 1.00 91.25 165 TYR A C 1
ATOM 1333 O O . TYR A 1 165 ? 4.102 13.384 -29.658 1.00 91.25 165 TYR A O 1
ATOM 1341 N N . GLY A 1 166 ? 4.341 11.190 -29.236 1.00 93.81 166 GLY A N 1
ATOM 1342 C CA . GLY A 1 166 ? 5.697 11.033 -29.780 1.00 93.81 166 GLY A CA 1
ATOM 1343 C C . GLY A 1 166 ? 6.816 11.613 -28.904 1.00 93.81 166 GLY A C 1
ATOM 1344 O O . GLY A 1 166 ? 7.779 10.914 -28.605 1.00 93.81 166 GLY A O 1
ATOM 1345 N N . LYS A 1 167 ? 6.693 12.870 -28.461 1.00 91.56 167 LYS A N 1
ATOM 1346 C CA . LYS A 1 167 ? 7.671 13.549 -27.593 1.00 91.56 167 LYS A CA 1
ATOM 1347 C C . LYS A 1 167 ? 6.985 14.379 -26.514 1.00 91.56 167 LYS A C 1
ATOM 1349 O O . LYS A 1 167 ? 5.860 14.830 -26.699 1.00 91.56 167 LYS A O 1
ATOM 1354 N N . TYR A 1 168 ? 7.687 14.616 -25.409 1.00 87.00 168 TYR A N 1
ATOM 1355 C CA . TYR A 1 168 ? 7.204 15.487 -24.338 1.00 87.00 168 TYR A CA 1
ATOM 1356 C C . TYR A 1 168 ? 7.016 16.928 -24.841 1.00 87.00 168 TYR A C 1
ATOM 1358 O O . TYR A 1 168 ? 7.962 17.544 -25.331 1.00 87.00 168 TYR A O 1
ATOM 1366 N N . ASP A 1 169 ? 5.805 17.470 -24.690 1.00 83.75 169 ASP A N 1
ATOM 1367 C CA . ASP A 1 169 ? 5.441 18.846 -25.077 1.00 83.75 169 ASP A CA 1
ATOM 1368 C C . ASP A 1 169 ? 4.973 19.704 -23.879 1.00 83.75 169 ASP A C 1
ATOM 1370 O O . ASP A 1 169 ? 4.554 20.852 -24.030 1.00 83.75 169 ASP A O 1
ATOM 1374 N N . GLY A 1 170 ? 5.069 19.159 -22.661 1.00 76.00 170 GLY A N 1
ATOM 1375 C CA . GLY A 1 170 ? 4.443 19.698 -21.450 1.00 76.00 170 GLY A CA 1
ATOM 1376 C C . GLY A 1 170 ? 5.197 20.823 -20.733 1.00 76.00 170 GLY A C 1
ATOM 1377 O O . GLY A 1 170 ? 4.809 21.182 -19.619 1.00 76.00 170 GLY A O 1
ATOM 1378 N N . LEU A 1 171 ? 6.257 21.392 -21.326 1.00 61.38 171 LEU A N 1
ATOM 1379 C CA . LEU A 1 171 ? 7.115 22.402 -20.677 1.00 61.38 171 LEU A CA 1
ATOM 1380 C C . LEU A 1 171 ? 6.330 23.617 -20.142 1.00 61.38 171 LEU A C 1
ATOM 1382 O O . LEU A 1 171 ? 6.694 24.150 -19.097 1.00 61.38 171 LEU A O 1
ATOM 1386 N N . ASN A 1 172 ? 5.213 23.977 -20.785 1.00 56.12 172 ASN A N 1
ATOM 1387 C CA . ASN A 1 172 ? 4.375 25.123 -20.407 1.00 56.12 172 ASN A CA 1
ATOM 1388 C C . ASN A 1 172 ? 2.993 24.749 -19.843 1.00 56.12 172 ASN A C 1
ATOM 1390 O O . ASN A 1 172 ? 2.252 25.638 -19.435 1.00 56.12 172 ASN A O 1
ATOM 1394 N N . LYS A 1 173 ? 2.629 23.458 -19.806 1.00 61.91 173 LYS A N 1
ATOM 1395 C CA . LYS A 1 173 ? 1.287 23.019 -19.382 1.00 61.91 173 LYS A CA 1
ATOM 1396 C C . LYS A 1 173 ? 1.215 22.857 -17.859 1.00 61.91 173 LYS A C 1
ATOM 1398 O O . LYS A 1 173 ? 0.378 23.476 -17.206 1.00 61.91 173 LYS A O 1
ATOM 1403 N N . HIS A 1 174 ? 2.157 22.117 -17.257 1.00 59.53 174 HIS A N 1
ATOM 1404 C CA . HIS A 1 174 ? 2.146 21.794 -15.814 1.00 59.53 174 HIS A CA 1
ATOM 1405 C C . HIS A 1 174 ? 3.534 21.725 -15.162 1.00 59.53 174 HIS A C 1
ATOM 1407 O O . HIS A 1 174 ? 3.722 21.009 -14.172 1.00 59.53 174 HIS A O 1
ATOM 1413 N N . GLY A 1 175 ? 4.504 22.477 -15.691 1.00 54.75 175 GLY A N 1
ATOM 1414 C CA . GLY A 1 175 ? 5.837 22.585 -15.099 1.00 54.75 175 GLY A CA 1
ATOM 1415 C C . GLY A 1 175 ? 5.780 22.955 -13.607 1.00 54.75 175 GLY A C 1
ATOM 1416 O O . GLY A 1 175 ? 4.804 23.558 -13.142 1.00 54.75 175 GLY A O 1
ATOM 1417 N N . PRO A 1 176 ? 6.789 22.578 -12.802 1.00 53.47 176 PRO A N 1
ATOM 1418 C CA . PRO A 1 176 ? 6.768 22.838 -11.374 1.00 53.47 176 PRO A CA 1
ATOM 1419 C C . PRO A 1 176 ? 6.705 24.350 -11.098 1.00 53.47 176 PRO A C 1
ATOM 1421 O O . PRO A 1 176 ? 7.725 25.013 -10.971 1.00 53.47 176 PRO A O 1
ATOM 1424 N N . ASN A 1 177 ? 5.503 24.873 -10.823 1.00 52.34 177 ASN A N 1
ATOM 1425 C CA . ASN A 1 177 ? 5.303 26.180 -10.166 1.00 52.34 177 ASN A CA 1
ATOM 1426 C C . ASN A 1 177 ? 5.983 26.240 -8.779 1.00 52.34 177 ASN A C 1
ATOM 1428 O O . ASN A 1 177 ? 6.039 27.270 -8.111 1.00 52.34 177 ASN A O 1
ATOM 1432 N N . ARG A 1 178 ? 6.487 25.099 -8.297 1.00 54.06 178 ARG A N 1
ATOM 1433 C CA . ARG A 1 178 ? 7.347 24.984 -7.127 1.00 54.06 178 ARG A CA 1
ATOM 1434 C C . ARG A 1 178 ? 8.788 25.130 -7.608 1.00 54.06 178 ARG A C 1
ATOM 1436 O O . ARG A 1 178 ? 9.417 24.119 -7.895 1.00 54.06 178 ARG A O 1
ATOM 1443 N N . GLY A 1 179 ? 9.283 26.367 -7.683 1.00 57.53 179 GLY A N 1
ATOM 1444 C CA . GLY A 1 179 ? 10.654 26.659 -8.112 1.00 57.53 179 GLY A CA 1
ATOM 1445 C C . GLY A 1 179 ? 11.660 25.660 -7.533 1.00 57.53 179 GLY A C 1
ATOM 1446 O O . GLY A 1 179 ? 11.625 25.373 -6.331 1.00 57.53 179 GLY A O 1
ATOM 1447 N N . PHE A 1 180 ? 12.514 25.101 -8.395 1.00 59.50 180 PHE A N 1
ATOM 1448 C CA . PHE A 1 180 ? 13.455 2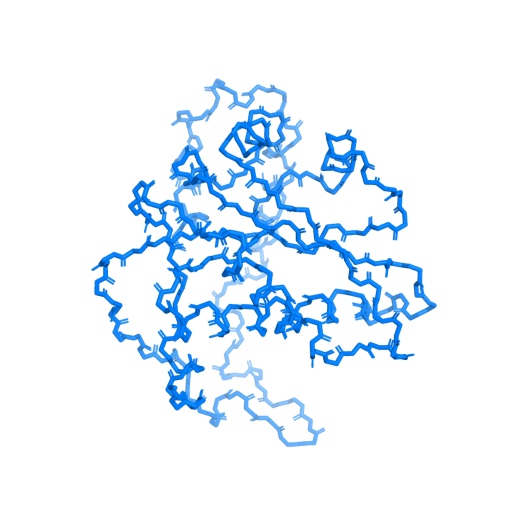4.013 -8.090 1.00 59.50 180 PHE A CA 1
ATOM 1449 C C . PHE A 1 180 ? 14.213 24.218 -6.767 1.00 59.50 180 PHE A C 1
ATOM 1451 O O . PHE A 1 180 ? 14.356 23.289 -5.970 1.00 59.50 180 PHE A O 1
ATOM 1458 N N . ILE A 1 181 ? 14.583 25.466 -6.473 1.00 62.91 181 ILE A N 1
ATOM 1459 C CA . ILE A 1 181 ? 15.241 25.899 -5.234 1.00 62.91 181 ILE A CA 1
ATOM 1460 C C . ILE A 1 181 ? 14.417 25.534 -3.987 1.00 62.91 181 ILE A C 1
ATOM 1462 O O . ILE A 1 181 ? 14.932 24.941 -3.041 1.00 62.91 181 ILE A O 1
ATOM 1466 N N . LYS A 1 182 ? 13.106 25.802 -3.987 1.00 67.75 182 LYS A N 1
ATOM 1467 C CA . LYS A 1 182 ? 12.207 25.496 -2.860 1.00 67.75 182 LYS A CA 1
ATOM 1468 C C . LYS A 1 182 ? 12.095 23.992 -2.609 1.00 67.75 182 LYS A C 1
ATOM 1470 O O . LYS A 1 182 ? 11.947 23.573 -1.460 1.00 67.75 182 LYS A O 1
ATOM 1475 N N . MET A 1 183 ? 12.147 23.173 -3.663 1.00 68.44 183 MET A N 1
ATOM 1476 C CA . MET A 1 183 ? 12.170 21.714 -3.533 1.00 68.44 183 MET A CA 1
ATOM 1477 C C . MET A 1 183 ? 13.496 21.235 -2.940 1.00 68.44 183 MET A C 1
ATOM 1479 O O . MET A 1 183 ? 13.481 20.414 -2.023 1.00 68.44 183 MET A O 1
ATOM 1483 N N . TYR A 1 184 ? 14.620 21.765 -3.426 1.00 73.06 184 TYR A N 1
ATOM 1484 C CA . TYR A 1 184 ? 15.949 21.404 -2.940 1.00 73.06 184 TYR A CA 1
ATOM 1485 C C . TYR A 1 184 ? 16.119 21.753 -1.457 1.00 73.06 184 TYR A C 1
ATOM 1487 O O . TYR A 1 184 ? 16.458 20.882 -0.656 1.00 73.06 184 TYR A O 1
ATOM 1495 N N . ILE A 1 185 ? 15.742 22.977 -1.067 1.00 77.12 185 ILE A N 1
ATOM 1496 C CA . ILE A 1 185 ? 15.727 23.420 0.335 1.00 77.12 185 ILE A CA 1
ATOM 1497 C C . ILE A 1 185 ? 14.839 22.498 1.174 1.00 77.12 185 ILE A C 1
ATOM 1499 O O . ILE A 1 185 ? 15.248 22.050 2.238 1.00 77.12 185 ILE A O 1
ATOM 1503 N N . ARG A 1 186 ? 13.640 22.136 0.698 1.00 72.25 186 ARG A N 1
ATOM 1504 C CA . ARG A 1 186 ? 12.771 21.193 1.422 1.00 72.25 186 ARG A CA 1
ATOM 1505 C C . ARG A 1 186 ? 13.390 19.807 1.583 1.00 72.25 186 ARG A C 1
ATOM 1507 O O . ARG A 1 186 ? 13.251 19.232 2.656 1.00 72.25 186 ARG A O 1
ATOM 1514 N N . ARG A 1 187 ? 14.055 19.266 0.556 1.00 74.88 187 ARG A N 1
ATOM 1515 C CA . ARG A 1 187 ? 14.779 17.983 0.642 1.00 74.88 187 ARG A CA 1
ATOM 1516 C C . ARG A 1 187 ? 15.892 18.056 1.679 1.00 74.88 187 ARG A C 1
ATOM 1518 O O . ARG A 1 187 ? 15.988 17.159 2.510 1.00 74.88 187 ARG A O 1
ATOM 1525 N N . LEU A 1 188 ? 16.674 19.134 1.662 1.00 76.75 188 LEU A N 1
ATOM 1526 C CA . LEU A 1 188 ? 17.731 19.380 2.638 1.00 76.75 188 LEU A CA 1
ATOM 1527 C C . LEU A 1 188 ? 17.159 19.464 4.061 1.00 76.75 188 LEU A C 1
ATOM 1529 O O . LEU A 1 188 ? 17.582 18.712 4.933 1.00 76.75 188 LEU A O 1
ATOM 1533 N N . MET A 1 189 ? 16.135 20.295 4.273 1.00 73.81 189 MET A N 1
ATOM 1534 C CA . MET A 1 189 ? 15.461 20.447 5.568 1.00 73.81 189 MET A CA 1
ATOM 1535 C C . MET A 1 189 ? 14.858 19.131 6.060 1.00 73.81 189 MET A C 1
ATOM 1537 O O . MET A 1 189 ? 14.953 18.822 7.244 1.00 73.81 189 MET A O 1
ATOM 1541 N N . ARG A 1 190 ? 14.279 18.324 5.161 1.00 68.69 190 ARG A N 1
ATOM 1542 C CA . ARG A 1 190 ? 13.766 16.990 5.491 1.00 68.69 190 ARG A CA 1
ATOM 1543 C C . ARG A 1 190 ? 14.910 16.077 5.932 1.00 68.69 190 ARG A C 1
ATOM 1545 O O . ARG A 1 190 ? 14.831 15.491 7.003 1.00 68.69 190 ARG A O 1
ATOM 1552 N N . ASN A 1 191 ? 15.997 16.011 5.169 1.00 69.50 191 ASN A N 1
ATOM 1553 C CA . ASN A 1 191 ? 17.169 15.212 5.531 1.00 69.50 191 ASN A CA 1
ATOM 1554 C C . ASN A 1 191 ? 17.756 15.614 6.891 1.00 69.50 191 ASN A C 1
ATOM 1556 O O . ASN A 1 191 ? 18.108 14.735 7.673 1.00 69.50 191 ASN A O 1
ATOM 1560 N N . ILE A 1 192 ? 17.826 16.915 7.189 1.00 71.06 192 ILE A N 1
ATOM 1561 C CA . ILE A 1 192 ? 18.275 17.427 8.490 1.00 71.06 192 ILE A CA 1
ATOM 1562 C C . ILE A 1 192 ? 17.289 17.008 9.592 1.00 71.06 192 ILE A C 1
ATOM 1564 O O . ILE A 1 192 ? 17.701 16.416 10.585 1.00 71.06 192 ILE A O 1
ATOM 1568 N N . TYR A 1 193 ? 15.985 17.216 9.388 1.00 66.00 193 TYR A N 1
ATOM 1569 C CA . TYR A 1 193 ? 14.939 16.851 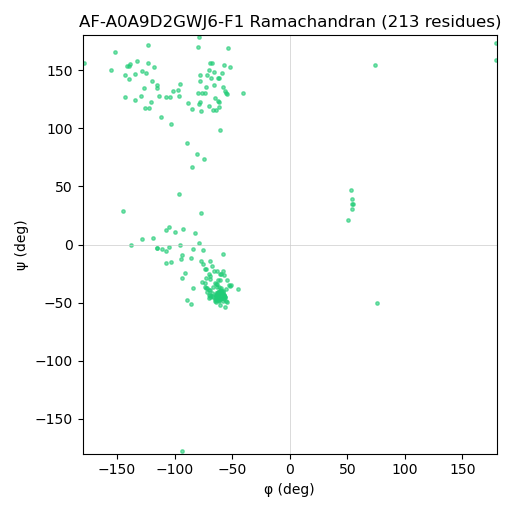10.349 1.00 66.00 193 TYR A CA 1
ATOM 1570 C C . TYR A 1 193 ? 14.962 15.363 10.739 1.00 66.00 193 TYR A C 1
ATOM 1572 O O . TYR A 1 193 ? 14.885 15.043 11.923 1.00 66.00 193 TYR A O 1
ATOM 1580 N N . TYR A 1 194 ? 15.101 14.441 9.777 1.00 60.62 194 TYR A N 1
ATOM 1581 C CA . TYR A 1 194 ? 15.138 13.001 10.079 1.00 60.62 194 TYR A CA 1
ATOM 1582 C C . TYR A 1 194 ? 16.471 12.528 10.683 1.00 60.62 194 TYR A C 1
ATOM 1584 O O . TYR A 1 194 ? 16.497 11.450 11.270 1.00 60.62 194 TYR A O 1
ATOM 1592 N N . LYS A 1 195 ? 17.558 13.306 10.567 1.00 65.38 195 LYS A N 1
ATOM 1593 C CA . LYS A 1 195 ? 18.873 12.986 11.154 1.00 65.38 195 LYS A CA 1
ATOM 1594 C C . LYS A 1 195 ? 19.109 13.611 12.536 1.00 65.38 195 LYS A C 1
ATOM 1596 O O . LYS A 1 195 ? 20.076 13.238 13.193 1.00 65.38 195 LYS A O 1
ATOM 1601 N N . MET A 1 196 ? 18.276 14.557 12.982 1.00 61.81 196 MET A N 1
ATOM 1602 C CA . MET A 1 196 ? 18.484 15.243 14.261 1.00 61.81 196 MET A CA 1
ATOM 1603 C C . MET A 1 196 ? 18.085 14.372 15.473 1.00 61.81 196 MET A C 1
ATOM 1605 O O . MET A 1 196 ? 16.957 13.877 15.518 1.00 61.81 196 MET A O 1
ATOM 1609 N N . PRO A 1 197 ? 18.956 14.237 16.494 1.00 52.03 197 PRO A N 1
ATOM 1610 C CA . PRO A 1 197 ? 18.709 13.389 17.666 1.00 52.03 197 PRO A CA 1
ATOM 1611 C C . PRO A 1 197 ? 17.675 13.966 18.653 1.00 52.03 197 PRO A C 1
ATOM 1613 O O . PRO A 1 197 ? 17.054 13.217 19.399 1.00 52.03 197 PRO A O 1
ATOM 1616 N N . PHE A 1 198 ? 17.417 15.280 18.630 1.00 55.12 198 PHE A N 1
ATOM 1617 C CA . PHE A 1 198 ? 16.511 15.972 19.566 1.00 55.12 198 PHE A CA 1
ATOM 1618 C C . PHE A 1 198 ? 15.099 16.171 19.006 1.00 55.12 198 PHE A C 1
ATOM 1620 O O . PHE A 1 198 ? 14.499 17.243 19.125 1.00 55.12 198 PHE A O 1
ATOM 1627 N N . LYS A 1 199 ? 14.566 15.126 18.363 1.00 54.09 199 LYS A N 1
ATOM 1628 C CA . LYS A 1 199 ? 13.263 15.163 17.686 1.00 54.09 199 LYS A CA 1
ATOM 1629 C C . LYS A 1 199 ? 12.148 15.658 18.608 1.00 54.09 199 LYS A C 1
ATOM 1631 O O . LYS A 1 199 ? 11.288 16.379 18.131 1.00 54.09 199 LYS A O 1
ATOM 1636 N N . THR A 1 200 ? 12.200 15.327 19.901 1.00 54.44 200 THR A N 1
ATOM 1637 C CA . THR A 1 200 ? 11.194 15.637 20.934 1.00 54.44 200 THR A CA 1
ATOM 1638 C C . THR A 1 200 ? 11.154 17.107 21.361 1.00 54.44 200 THR A C 1
ATOM 1640 O O . THR A 1 200 ? 10.068 17.646 21.565 1.00 54.44 200 THR A O 1
ATOM 1643 N N . THR A 1 201 ? 12.298 17.788 21.444 1.00 54.50 201 THR A N 1
ATOM 1644 C CA . THR A 1 201 ? 12.378 19.183 21.921 1.00 54.50 201 THR A CA 1
ATOM 1645 C C . THR A 1 201 ? 11.895 20.181 20.865 1.00 54.50 201 THR A C 1
ATOM 1647 O O . THR A 1 201 ? 11.290 21.203 21.183 1.00 54.50 201 THR A O 1
ATOM 1650 N N . LEU A 1 202 ? 12.106 19.861 19.586 1.00 51.06 202 LEU A N 1
ATOM 1651 C CA . LEU A 1 202 ? 11.796 20.736 18.453 1.00 51.06 202 LEU A CA 1
ATOM 1652 C C . LEU A 1 202 ? 10.419 20.479 17.809 1.00 51.06 202 LEU A C 1
ATOM 1654 O O . LEU A 1 202 ? 10.035 21.216 16.899 1.00 51.06 202 LEU A O 1
ATOM 1658 N N . ILE A 1 203 ? 9.637 19.505 18.301 1.00 53.38 203 ILE A N 1
ATOM 1659 C CA . ILE A 1 203 ? 8.258 19.234 17.830 1.00 53.38 203 ILE A CA 1
ATOM 1660 C C . ILE A 1 203 ? 7.390 20.494 17.921 1.00 53.38 203 ILE A C 1
ATOM 1662 O O . ILE A 1 203 ? 6.610 20.771 17.014 1.00 53.38 203 ILE A O 1
ATOM 1666 N N . LYS A 1 204 ? 7.556 21.307 18.973 1.00 52.31 204 LYS A N 1
ATOM 1667 C CA . LYS A 1 204 ? 6.806 22.565 19.125 1.00 52.31 204 LYS A CA 1
ATOM 1668 C C . LYS A 1 204 ? 7.150 23.601 18.045 1.00 52.31 204 LYS A C 1
ATOM 1670 O O . LYS A 1 204 ? 6.266 24.340 17.629 1.00 52.31 204 LYS A O 1
ATOM 1675 N N . LEU A 1 205 ? 8.398 23.627 17.566 1.00 51.19 205 LEU A N 1
ATOM 1676 C CA . LEU A 1 205 ? 8.871 24.585 16.558 1.00 51.19 205 LEU A CA 1
ATOM 1677 C C . LEU A 1 205 ? 8.552 24.125 15.123 1.00 51.19 205 LEU A C 1
ATOM 1679 O O . LEU A 1 205 ? 8.185 24.932 14.272 1.00 51.19 205 LEU A O 1
ATOM 1683 N N . PHE A 1 206 ? 8.656 22.819 14.853 1.00 50.06 206 PHE A N 1
ATOM 1684 C CA . PHE A 1 206 ? 8.478 22.240 13.514 1.00 50.06 206 PHE A CA 1
ATOM 1685 C C . PHE A 1 206 ? 7.152 21.496 13.299 1.00 50.06 206 PHE A C 1
ATOM 1687 O O . PHE A 1 206 ? 6.872 21.090 12.172 1.00 50.06 206 PHE A O 1
ATOM 1694 N N . GLY A 1 207 ? 6.286 21.372 14.308 1.00 47.50 207 GLY A N 1
ATOM 1695 C CA . GLY A 1 207 ? 4.965 20.739 14.171 1.00 47.50 207 GLY A CA 1
ATOM 1696 C C . GLY A 1 207 ? 4.061 21.426 13.136 1.00 47.50 207 GLY A C 1
ATOM 1697 O O . GLY A 1 207 ? 3.219 20.789 12.503 1.00 47.50 207 GLY A O 1
ATOM 1698 N N . GLN A 1 208 ? 4.282 22.720 12.869 1.00 47.84 208 GLN A N 1
ATOM 1699 C CA . GLN A 1 208 ? 3.627 23.427 11.759 1.00 47.84 208 GLN A CA 1
ATOM 1700 C C . GLN A 1 208 ? 4.113 22.962 10.373 1.00 47.84 208 GLN A C 1
ATOM 1702 O O . GLN A 1 208 ? 3.342 23.000 9.411 1.00 47.84 208 GLN A O 1
ATOM 1707 N N . LEU A 1 209 ? 5.366 22.505 10.246 1.00 45.53 209 LEU A N 1
ATOM 1708 C CA . LEU A 1 209 ? 5.858 21.875 9.017 1.00 45.53 209 LEU A CA 1
ATOM 1709 C C . LEU A 1 209 ? 5.280 20.468 8.859 1.00 45.53 209 LEU A C 1
ATOM 1711 O O . LEU A 1 209 ? 4.926 20.104 7.743 1.00 45.53 209 LEU A O 1
ATOM 1715 N N . GLU A 1 210 ? 5.116 19.724 9.954 1.00 43.31 210 GLU A N 1
ATOM 1716 C CA . GLU A 1 210 ? 4.535 18.373 9.977 1.00 43.31 210 GLU A CA 1
ATOM 1717 C C . GLU A 1 210 ? 3.102 18.356 9.406 1.00 43.31 210 GLU A C 1
ATOM 1719 O O . GLU A 1 210 ? 2.819 17.608 8.469 1.00 43.31 210 GLU A O 1
ATOM 1724 N N . LYS A 1 211 ? 2.243 19.309 9.814 1.00 41.66 211 LYS A N 1
ATOM 1725 C CA . LYS A 1 211 ? 0.886 19.495 9.244 1.00 41.66 211 LYS A CA 1
ATOM 1726 C C . LYS A 1 211 ? 0.864 19.739 7.730 1.00 41.66 211 LYS A C 1
ATOM 1728 O O . LYS A 1 211 ? -0.128 19.444 7.072 1.00 41.66 211 LYS A O 1
ATOM 1733 N N . LYS A 1 212 ? 1.937 20.289 7.153 1.00 43.44 212 LYS A N 1
ATOM 1734 C CA . LYS A 1 212 ? 2.046 20.516 5.700 1.00 43.44 212 LYS A CA 1
ATOM 1735 C C . LYS A 1 212 ? 2.365 19.242 4.914 1.00 43.44 212 LYS A C 1
ATOM 1737 O O . LYS A 1 212 ? 2.253 19.272 3.690 1.00 43.44 212 LYS A O 1
ATOM 1742 N N . PHE A 1 213 ? 2.784 18.173 5.589 1.00 39.88 213 PHE A N 1
ATOM 1743 C CA . PHE A 1 213 ? 3.085 16.874 4.986 1.00 39.88 213 PHE A CA 1
ATOM 1744 C C . PHE A 1 213 ? 1.981 15.831 5.221 1.00 39.88 213 PHE A C 1
ATOM 1746 O O . PHE A 1 213 ? 1.961 14.830 4.509 1.00 39.88 213 PHE A O 1
ATOM 1753 N N . ASP A 1 214 ? 1.067 16.087 6.163 1.00 35.09 214 ASP A N 1
ATOM 1754 C CA . ASP A 1 214 ? -0.061 15.208 6.509 1.00 35.09 214 ASP A CA 1
ATOM 1755 C C . ASP A 1 214 ? -1.383 15.542 5.767 1.00 35.09 214 ASP A C 1
ATOM 1757 O O . ASP A 1 214 ? -2.331 14.754 5.832 1.00 35.09 214 ASP A O 1
ATOM 1761 N N .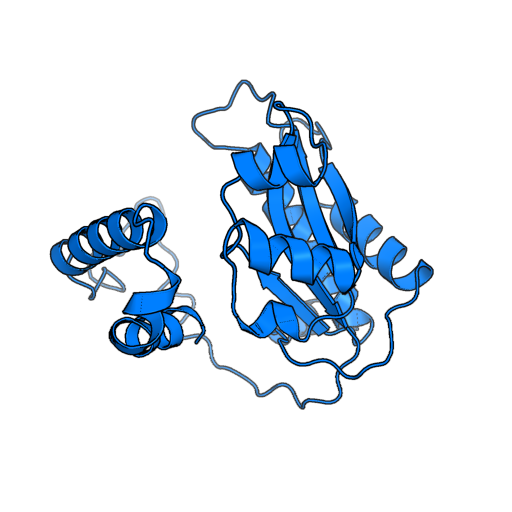 ASN A 1 215 ? -1.455 16.672 5.045 1.00 31.70 215 ASN A N 1
ATOM 1762 C CA . ASN A 1 215 ? -2.628 17.100 4.254 1.00 31.70 215 ASN A CA 1
ATOM 1763 C C . ASN A 1 215 ? -2.615 16.580 2.809 1.00 31.70 215 ASN A C 1
ATOM 1765 O O . ASN A 1 215 ? -1.643 16.893 2.082 1.00 31.70 215 ASN A O 1
#

Mean predicted aligned error: 8.24 Å

Sequence (215 aa):
MDLELAIKNRRAIRKYNDVLVSEQEINKIIEAGTWAPSACNIQGWHFIVLNKDDLVNIIKKGGGATFLKNINQAILVIYDRTSDNTEYMDYIQSGAACIENMLLMAYSMNIGTCWVNNLPSKRELRKMLNIPWYYDPIGLVTIGKYEQKINERKRKYDLNDLISYGKYDGLNKHGPNRGFIKMYIRRLMRNIYYKMPFKTTLIKLFGQLEKKFDN

Solvent-accessible surface area (backbone atoms only — not comparable to full-atom values): 12611 Å² total; per-residue (Å²): 124,61,66,69,56,38,71,71,65,62,62,78,40,80,70,51,55,91,54,76,72,51,70,71,58,50,50,53,20,51,54,43,13,70,74,36,71,36,66,95,69,64,69,46,67,49,76,45,80,37,45,38,68,56,43,45,49,48,42,76,76,50,42,45,55,76,62,53,73,76,43,61,35,31,36,38,38,28,20,44,58,88,57,91,57,65,88,78,39,44,44,55,55,23,46,49,43,16,48,53,36,21,52,44,47,28,41,70,69,63,30,34,30,27,85,42,75,60,55,38,57,65,70,54,50,23,68,75,69,71,47,56,89,57,46,40,77,64,36,34,35,38,47,23,34,55,84,76,81,81,75,88,72,81,74,94,64,61,70,78,72,74,59,64,77,101,52,92,71,51,78,82,72,73,52,72,89,63,51,68,66,64,51,51,52,48,51,51,52,48,56,50,60,77,68,48,89,62,57,78,78,45,41,83,77,45,47,70,58,51,57,68,73,76,109

Organism: NCBI:txid2838699

Secondary structure (DSSP, 8-state):
--HHHHHHH--B-----SPPPPHHHHHHHHHHHHTS--GGG---EEEEEEEHHHHHHHHHHH---GGGGG-SEEEEEEEE---S-TTTTHHHHHHHHHHHHHHHHHHHTT-EEEEE---S-HHHHHHHTT--TTEEEEEEEEEE-----------SS-STTT--SSS--GGGTS--SS-HHHHHHHHHHHHHHHH-S-TTTSHHHHHHHHHHHH-

InterPro domains:
  IPR000415 Nitroreductase-like [G3DSA:3.40.109.10] (6-194)
  IPR000415 Nitroreductase-like [SSF55469] (1-172)
  IPR029479 Nitroreductase [PF00881] (7-55)
  IPR029479 Nitroreductase [PF00881] (67-145)

pLDDT: mean 84.78, std 16.14, range [31.7, 98.88]

Radius of gyration: 18.86 Å; Cα contacts (8 Å, |Δi|>4): 278; chains: 1; bounding box: 38×40×52 Å